Protein AF-A0A8H7SD59-F1 (afdb_monomer_lite)

Organism: NCBI:txid1195481

Radius of gyration: 31.88 Å; chains: 1; bounding box: 84×82×80 Å

Secondary structure (DSSP, 8-state):
------SSSGGGTTTTGGGSSS-------------------S-----PPPP---HHHHHHHHHHHHHHHHHHHHS--HHHH-S--PPPGGGTSS--HHHHHHHHHHHTT--SPSS-PPPTTS-SS--HHHHHH-TTTHHHHHHHHHHH---S---S---HHHHHHTT--SSHHHHSSTTHHHHHHHHHHHHHHHHHHH-SS------PPP-HHHHHHHHHTS------

Foldseek 3Di:
DDDDDDDPPVVVVVVVVVPPPDDDDDDDDDDDDDDDDDDDDPDDPPPDPDPPPPVVVVVVVVVVVVVVVVCVVPPDPVVNVDPDPDDQLLVPADDDPVLSVLLVCVVVLCQVPDQQPAFPLRRHRCHLLNLCVRPVCVVLLVQLCVLQDDDPDPPDRDRPLNVVSVVDDNDNVSCCDDSNVRNVVSSSVSSVVSNVRSCVPPPPPPPPPPPVVVVVVVVVVVPDDDDD

Sequence (228 aa):
MTRGGDSLVEKSVKIKEKKKDQILIHKSREPYLWSDQTKLPHNVSVFLPEAPQCPIKDTVKQKRDKEYTDRGKNRKTVQCLRIDRRIDPILYLPVTSRDRHRLIKWRMHWLPSYSLQDCRCGATAATREHYTTCSLLQHLLKNLLGAFGPIPNLVSPQQPNDHILNRLPRSEVGLTLGKWRSTWPALLYVLGEIDRLSHPADTYNYVEEPALEEALQAATSITSPFNI

pLDDT: mean 70.95, std 20.75, range [33.34, 95.62]

Structure (mmCIF, N/CA/C/O backbone):
data_AF-A0A8H7SD59-F1
#
_entry.id   AF-A0A8H7SD59-F1
#
loop_
_atom_site.group_PDB
_atom_site.id
_atom_site.type_symbol
_atom_site.label_atom_id
_atom_site.label_alt_id
_atom_site.label_comp_id
_atom_site.label_asym_id
_atom_site.label_entity_id
_atom_site.label_seq_id
_atom_site.pdbx_PDB_ins_code
_atom_site.Cartn_x
_atom_site.Cartn_y
_atom_site.Cartn_z
_atom_site.occupancy
_atom_site.B_iso_or_equiv
_atom_site.auth_seq_id
_atom_site.auth_comp_id
_atom_site.auth_asym_id
_atom_site.auth_atom_id
_atom_site.pdbx_PDB_model_num
ATOM 1 N N . MET A 1 1 ? 42.282 -10.283 -56.991 1.00 38.28 1 MET A N 1
ATOM 2 C CA . MET A 1 1 ? 40.989 -10.522 -57.666 1.00 38.28 1 MET A CA 1
ATOM 3 C C . MET A 1 1 ? 39.883 -10.413 -56.632 1.00 38.28 1 MET A C 1
ATOM 5 O O . MET A 1 1 ? 39.771 -11.274 -55.774 1.00 38.28 1 MET A O 1
ATOM 9 N N . THR A 1 2 ? 39.136 -9.315 -56.664 1.00 38.44 2 THR A N 1
ATOM 10 C CA . THR A 1 2 ? 37.978 -9.029 -55.810 1.00 38.44 2 THR A CA 1
ATOM 11 C C . THR A 1 2 ? 36.693 -9.356 -56.580 1.00 38.44 2 THR A C 1
ATOM 13 O O . THR A 1 2 ? 36.461 -8.818 -57.657 1.00 38.44 2 THR A O 1
ATOM 16 N N . ARG A 1 3 ? 35.866 -10.257 -56.041 1.00 36.66 3 ARG A N 1
ATOM 17 C CA . ARG A 1 3 ? 34.456 -10.528 -56.397 1.00 36.66 3 ARG A CA 1
ATOM 18 C C . ARG A 1 3 ? 33.810 -11.106 -55.131 1.00 36.66 3 ARG A C 1
ATOM 20 O O . ARG A 1 3 ? 34.449 -11.911 -54.472 1.00 36.66 3 ARG A O 1
ATOM 27 N N . GLY A 1 4 ? 32.603 -10.776 -54.703 1.00 34.88 4 GLY A N 1
ATOM 28 C CA . GLY A 1 4 ? 31.587 -9.863 -55.198 1.00 34.88 4 GLY A CA 1
ATOM 29 C C . GLY A 1 4 ? 30.566 -9.679 -54.070 1.00 34.88 4 GLY A C 1
ATOM 30 O O . GLY A 1 4 ? 30.292 -10.615 -53.319 1.00 34.88 4 GLY A O 1
ATOM 31 N N . GLY A 1 5 ? 30.059 -8.461 -53.911 1.00 46.53 5 GLY A N 1
ATOM 32 C CA . GLY A 1 5 ? 28.965 -8.151 -53.001 1.00 46.53 5 GLY A CA 1
ATOM 33 C C . GLY A 1 5 ? 27.726 -7.841 -53.822 1.00 46.53 5 GLY A C 1
ATOM 34 O O . GLY A 1 5 ? 27.646 -6.742 -54.333 1.00 46.53 5 GLY A O 1
ATOM 35 N N . ASP A 1 6 ? 26.809 -8.803 -53.945 1.00 50.62 6 ASP A N 1
ATOM 36 C CA . ASP A 1 6 ? 25.472 -8.630 -54.542 1.00 50.62 6 ASP A CA 1
ATOM 37 C C . ASP A 1 6 ? 24.530 -9.761 -54.070 1.00 50.62 6 ASP A C 1
ATOM 39 O O . ASP A 1 6 ? 24.098 -10.608 -54.842 1.00 50.62 6 ASP A O 1
ATOM 43 N N . SER A 1 7 ? 24.239 -9.857 -52.764 1.00 52.41 7 SER A N 1
ATOM 44 C CA . SER A 1 7 ? 23.320 -10.907 -52.261 1.00 52.41 7 SER A CA 1
ATOM 45 C C . SER A 1 7 ? 22.346 -10.478 -51.153 1.00 52.41 7 SER A C 1
ATOM 47 O O . SER A 1 7 ? 21.550 -11.305 -50.698 1.00 52.41 7 SER A O 1
ATOM 49 N N . LEU A 1 8 ? 22.354 -9.221 -50.698 1.00 47.59 8 LEU A N 1
ATOM 50 C CA . LEU A 1 8 ? 21.550 -8.813 -49.531 1.00 47.59 8 LEU A CA 1
ATOM 51 C C . LEU A 1 8 ? 20.360 -7.893 -49.839 1.00 47.59 8 LEU A C 1
ATOM 53 O O . LEU A 1 8 ? 19.510 -7.701 -48.972 1.00 47.59 8 LEU A O 1
ATOM 57 N N . VAL A 1 9 ? 20.231 -7.392 -51.071 1.00 48.19 9 VAL A N 1
ATOM 58 C CA . VAL A 1 9 ? 19.142 -6.466 -51.435 1.00 48.19 9 VAL A CA 1
ATOM 59 C C . VAL A 1 9 ? 17.888 -7.201 -51.941 1.00 48.19 9 VAL A C 1
ATOM 61 O O . VAL A 1 9 ? 16.774 -6.812 -51.596 1.00 48.19 9 VAL A O 1
ATOM 64 N N . GLU A 1 10 ? 18.018 -8.334 -52.640 1.00 45.28 10 GLU A N 1
ATOM 65 C CA . GLU A 1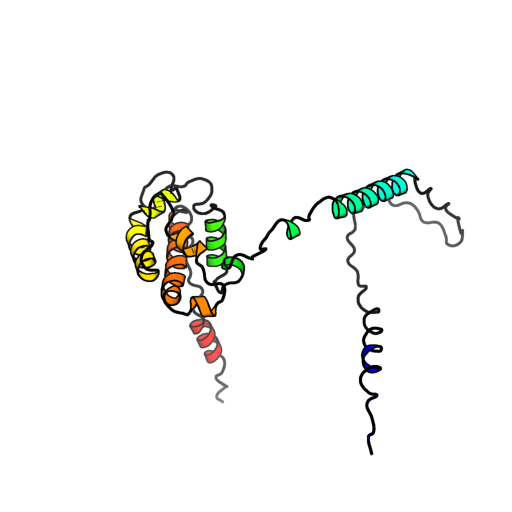 10 ? 16.857 -9.031 -53.232 1.00 45.28 10 GLU A CA 1
ATOM 66 C C . GLU A 1 10 ? 15.987 -9.813 -52.231 1.00 45.28 10 GLU A C 1
ATOM 68 O O . GLU A 1 10 ? 14.788 -9.997 -52.450 1.00 45.28 10 GLU A O 1
ATOM 73 N N . LYS A 1 11 ? 16.536 -10.238 -51.086 1.00 42.03 11 LYS A N 1
ATOM 74 C CA . LYS A 1 11 ? 15.767 -11.005 -50.082 1.00 42.03 11 LYS A CA 1
ATOM 75 C C . LYS A 1 11 ? 14.790 -10.140 -49.275 1.00 42.03 11 LYS A C 1
ATOM 77 O O . LYS A 1 11 ? 13.832 -10.664 -48.711 1.00 42.03 11 LYS A O 1
ATOM 82 N N . SER A 1 12 ? 14.979 -8.820 -49.265 1.00 44.12 12 SER A N 1
ATOM 83 C CA . SER A 1 12 ? 14.161 -7.884 -48.480 1.00 44.12 12 SER A CA 1
ATOM 84 C C . SER A 1 12 ? 12.866 -7.452 -49.179 1.00 44.12 12 SER A C 1
ATOM 86 O O . SER A 1 12 ? 11.930 -7.008 -48.513 1.00 44.12 12 SER A O 1
ATOM 88 N N . VAL A 1 13 ? 12.770 -7.616 -50.503 1.00 45.28 13 VAL A N 1
ATOM 89 C CA . VAL A 1 13 ? 11.570 -7.239 -51.273 1.00 45.28 13 VAL A CA 1
ATOM 90 C C . VAL A 1 13 ? 10.503 -8.340 -51.211 1.00 45.28 13 VAL A C 1
ATOM 92 O O . VAL A 1 13 ? 9.322 -8.053 -51.033 1.00 45.28 13 VAL A O 1
ATOM 95 N N . LYS A 1 14 ? 10.908 -9.616 -51.209 1.00 43.44 14 LYS A N 1
ATOM 96 C CA . LYS A 1 14 ? 9.984 -10.763 -51.306 1.00 43.44 14 LYS A CA 1
ATOM 97 C C . LYS A 1 14 ? 9.244 -11.132 -50.010 1.00 43.44 14 LYS A C 1
ATOM 99 O O . LYS A 1 14 ? 8.260 -11.864 -50.052 1.00 43.44 14 LYS A O 1
ATOM 104 N N . ILE A 1 15 ? 9.675 -10.619 -48.854 1.00 42.03 15 ILE A N 1
ATOM 105 C CA . ILE A 1 15 ? 9.020 -10.885 -47.555 1.00 42.03 15 ILE A CA 1
ATOM 106 C C . ILE A 1 15 ? 7.865 -9.898 -47.289 1.00 42.03 15 ILE A C 1
ATOM 108 O O . ILE A 1 15 ? 6.957 -10.200 -46.515 1.00 42.03 15 ILE A O 1
ATOM 112 N N . LYS A 1 16 ? 7.840 -8.739 -47.963 1.00 37.81 16 LYS A N 1
ATOM 113 C CA . LYS A 1 16 ? 6.788 -7.725 -47.772 1.00 37.81 16 LYS A CA 1
ATOM 114 C C . LYS A 1 16 ? 5.497 -7.999 -48.547 1.00 37.81 16 LYS A C 1
ATOM 116 O O . LYS A 1 16 ? 4.448 -7.542 -48.104 1.00 37.81 16 LYS A O 1
ATOM 121 N N . GLU A 1 17 ? 5.533 -8.768 -49.633 1.00 39.75 17 GLU A N 1
ATOM 122 C CA . GLU A 1 17 ? 4.321 -9.084 -50.409 1.00 39.75 17 GLU A CA 1
ATOM 123 C C . GLU A 1 17 ? 3.463 -10.192 -49.789 1.00 39.75 17 GLU A C 1
ATOM 125 O O . GLU A 1 17 ? 2.248 -10.178 -49.934 1.00 39.75 17 GLU A O 1
ATOM 130 N N . LYS A 1 18 ? 4.043 -11.103 -48.999 1.00 36.81 18 LYS A N 1
ATOM 131 C CA . LYS A 1 18 ? 3.305 -12.264 -48.467 1.00 36.81 18 LYS A CA 1
ATOM 132 C C . LYS A 1 18 ? 2.466 -11.993 -47.211 1.00 36.81 18 LYS A C 1
ATOM 134 O O . LYS A 1 18 ? 1.840 -12.909 -46.690 1.00 36.81 18 LYS A O 1
ATOM 139 N N . LYS A 1 19 ? 2.458 -10.757 -46.697 1.00 38.47 19 LYS A N 1
ATOM 140 C CA . LYS A 1 19 ? 1.773 -10.387 -45.441 1.00 38.47 19 LYS A CA 1
ATOM 141 C C . LYS A 1 19 ? 0.527 -9.516 -45.640 1.00 38.47 19 LYS A C 1
ATOM 143 O O . LYS A 1 19 ? 0.034 -8.950 -44.668 1.00 38.47 19 LYS A O 1
ATOM 148 N N . LYS A 1 20 ? 0.043 -9.388 -46.881 1.00 39.31 20 LYS A N 1
ATOM 149 C CA . LYS A 1 20 ? -1.184 -8.644 -47.208 1.00 39.31 20 LYS A CA 1
ATOM 150 C C . LYS A 1 20 ? -2.438 -9.511 -47.369 1.00 39.31 20 LYS A C 1
ATOM 152 O O . LYS A 1 20 ? -3.525 -8.959 -47.262 1.00 39.31 20 LYS A O 1
ATOM 157 N N . ASP A 1 21 ? -2.306 -10.834 -47.484 1.00 42.66 21 ASP A N 1
ATOM 158 C CA . ASP A 1 21 ? -3.437 -11.688 -47.893 1.00 42.66 21 ASP A CA 1
ATOM 159 C C . ASP A 1 21 ? -4.011 -12.605 -46.804 1.00 42.66 21 ASP A C 1
ATOM 161 O O . ASP A 1 21 ? -4.848 -13.457 -47.085 1.00 42.66 21 ASP A O 1
ATOM 165 N N . GLN A 1 22 ? -3.630 -12.439 -45.538 1.00 46.03 22 GLN A N 1
ATOM 166 C CA . GLN A 1 22 ? -4.229 -13.213 -44.449 1.00 46.03 22 GLN A CA 1
ATOM 167 C C . GLN A 1 22 ? -4.507 -12.330 -43.241 1.00 46.03 22 GLN A C 1
ATOM 169 O O . GLN A 1 22 ? -3.610 -11.997 -42.473 1.00 46.03 22 GLN A O 1
ATOM 174 N N . ILE A 1 23 ? -5.777 -11.956 -43.101 1.00 40.69 23 ILE A N 1
ATOM 175 C CA . ILE A 1 23 ? -6.650 -12.169 -41.932 1.00 40.69 23 ILE A CA 1
ATOM 176 C C . ILE A 1 23 ? -7.824 -11.203 -42.123 1.00 40.69 23 ILE A C 1
ATOM 178 O O . ILE A 1 23 ? -7.869 -10.086 -41.615 1.00 40.69 23 ILE A O 1
ATOM 182 N N . LEU A 1 24 ? -8.773 -11.660 -42.933 1.00 39.16 24 LEU A N 1
ATOM 183 C CA . LEU A 1 24 ? -10.115 -11.115 -43.038 1.00 39.16 24 LEU A CA 1
ATOM 184 C C . LEU A 1 24 ? -11.028 -12.260 -42.602 1.00 39.16 24 LEU A C 1
ATOM 186 O O . LEU A 1 24 ? -11.426 -13.095 -43.404 1.00 39.16 24 LEU A O 1
ATOM 190 N N . ILE A 1 25 ? -11.260 -12.364 -41.291 1.00 37.91 25 ILE A N 1
ATOM 191 C CA . ILE A 1 25 ? -12.269 -13.257 -40.717 1.00 37.91 25 ILE A CA 1
ATOM 192 C C . ILE A 1 25 ? -13.065 -12.462 -39.681 1.00 37.91 25 ILE A C 1
ATOM 194 O O . ILE A 1 25 ? -12.590 -12.157 -38.591 1.00 37.91 25 ILE A O 1
ATOM 198 N N . HIS A 1 26 ? -14.272 -12.094 -40.109 1.00 33.59 26 HIS A N 1
ATOM 199 C CA . HIS A 1 26 ? -15.522 -12.029 -39.356 1.00 33.59 26 HIS A CA 1
ATOM 200 C C . HIS A 1 26 ? -15.456 -11.857 -37.828 1.00 33.59 26 HIS A C 1
ATOM 202 O O . HIS A 1 26 ? -15.165 -12.792 -37.084 1.00 33.59 26 HIS A O 1
ATOM 208 N N . LYS A 1 27 ? -16.008 -10.736 -37.353 1.00 34.75 27 LYS A N 1
ATOM 209 C CA . LYS A 1 27 ? -16.949 -10.782 -36.226 1.00 34.75 27 LYS A CA 1
ATOM 210 C C . LYS A 1 27 ? -18.090 -9.798 -36.453 1.00 34.75 27 LYS A C 1
ATOM 212 O O . LYS A 1 27 ? -17.979 -8.602 -36.202 1.00 34.75 27 LYS A O 1
ATOM 217 N N . SER A 1 28 ? -19.175 -10.367 -36.972 1.00 33.34 28 SER A N 1
ATOM 218 C CA . SER A 1 28 ? -20.520 -9.810 -36.946 1.00 33.34 28 SER A CA 1
ATOM 219 C C . SER A 1 28 ? -20.916 -9.494 -35.500 1.00 33.34 28 SER A C 1
ATOM 221 O O . SER A 1 28 ? -20.783 -10.339 -34.612 1.00 33.34 28 SER A O 1
ATOM 223 N N . ARG A 1 29 ? -21.388 -8.270 -35.268 1.00 34.94 29 ARG A N 1
ATOM 224 C CA . ARG A 1 29 ? -22.306 -7.937 -34.179 1.00 34.94 29 ARG A CA 1
ATOM 225 C C . ARG A 1 29 ? -23.528 -7.329 -34.846 1.00 34.94 29 ARG A C 1
ATOM 227 O O . ARG A 1 29 ? -23.482 -6.181 -35.279 1.00 34.94 29 ARG A O 1
ATOM 234 N N . GLU A 1 30 ? -24.578 -8.125 -34.961 1.00 39.97 30 GLU A N 1
ATOM 235 C CA . GLU A 1 30 ? -25.902 -7.634 -35.322 1.00 39.97 30 GLU A CA 1
ATOM 236 C C . GLU A 1 30 ? -26.442 -6.682 -34.249 1.00 39.97 30 GLU A C 1
ATOM 238 O O . GLU A 1 30 ? -26.226 -6.901 -33.051 1.00 39.97 30 GLU A O 1
ATOM 243 N N . PRO A 1 31 ? -27.232 -5.686 -34.665 1.00 39.12 31 PRO A N 1
ATOM 244 C CA . PRO A 1 31 ? -28.356 -5.223 -33.882 1.00 39.12 31 PRO A CA 1
ATOM 245 C C . PRO A 1 31 ? -29.676 -5.508 -34.620 1.00 39.12 31 PRO A C 1
ATOM 247 O O . PRO A 1 31 ? -29.949 -4.946 -35.672 1.00 39.12 31 PRO A O 1
ATOM 250 N N . TYR A 1 32 ? -30.460 -6.399 -34.014 1.00 34.66 32 TYR A N 1
ATOM 251 C CA . TYR A 1 32 ? -31.924 -6.443 -33.914 1.00 34.66 32 TYR A CA 1
ATOM 252 C C . TYR A 1 32 ? -32.798 -5.938 -35.083 1.00 34.66 32 TYR A C 1
ATOM 254 O O . TYR A 1 32 ? -32.968 -4.740 -35.291 1.00 34.66 32 TYR A O 1
ATOM 262 N N . LEU A 1 33 ? -33.481 -6.911 -35.707 1.00 43.91 33 LEU A N 1
ATOM 263 C CA . LEU A 1 33 ? -34.950 -7.029 -35.801 1.00 43.91 33 LEU A CA 1
ATOM 264 C C . LEU A 1 33 ? -35.742 -5.742 -36.068 1.00 43.91 33 LEU A C 1
ATOM 266 O O . LEU A 1 33 ? -36.198 -5.128 -35.114 1.00 43.91 33 LEU A O 1
ATOM 270 N N . TRP A 1 34 ? -36.043 -5.455 -37.339 1.00 33.56 34 TRP A N 1
ATOM 271 C CA . TRP A 1 34 ? -37.367 -4.981 -37.774 1.00 33.56 34 TRP A CA 1
ATOM 272 C C . TRP A 1 34 ? -37.704 -5.569 -39.159 1.00 33.56 34 TRP A C 1
ATOM 274 O O . TRP A 1 34 ? -37.071 -5.242 -40.158 1.00 33.56 34 TRP A O 1
ATOM 284 N N . SER A 1 35 ? -38.740 -6.412 -39.145 1.00 38.12 35 SER A N 1
ATOM 285 C CA . SER A 1 35 ? -39.769 -6.605 -40.176 1.00 38.12 35 SER A CA 1
ATOM 286 C C . SER A 1 35 ? -39.482 -7.450 -41.420 1.00 38.12 35 SER A C 1
ATOM 288 O O . SER A 1 35 ? -38.944 -6.995 -42.426 1.00 38.12 35 SER A O 1
ATOM 290 N N . ASP A 1 36 ? -40.042 -8.661 -41.364 1.00 46.06 36 ASP A N 1
ATOM 291 C CA . ASP A 1 36 ? -40.697 -9.346 -42.479 1.00 46.06 36 ASP A CA 1
ATOM 292 C C . ASP A 1 36 ? -41.449 -8.380 -43.409 1.00 46.06 36 ASP A C 1
ATOM 294 O O . ASP A 1 36 ? -42.283 -7.607 -42.936 1.00 46.06 36 ASP A O 1
ATOM 298 N N . GLN A 1 37 ? -41.264 -8.528 -44.727 1.00 38.91 37 GLN A N 1
ATOM 299 C CA . GLN A 1 37 ? -42.397 -8.621 -45.655 1.00 38.91 37 GLN A CA 1
ATOM 300 C C . GLN A 1 37 ? -42.004 -9.158 -47.045 1.00 38.91 37 GLN A C 1
ATOM 302 O O . GLN A 1 37 ? -41.291 -8.541 -47.829 1.00 38.91 37 GLN A O 1
ATOM 307 N N . THR A 1 38 ? -42.599 -10.320 -47.328 1.00 42.34 38 THR A N 1
ATOM 308 C CA . THR A 1 38 ? -43.129 -10.803 -48.615 1.00 42.34 38 THR A CA 1
ATOM 309 C C . THR A 1 38 ? -42.177 -11.205 -49.744 1.00 42.34 38 THR A C 1
ATOM 311 O O . THR A 1 38 ? -41.609 -10.401 -50.473 1.00 42.34 38 THR A O 1
ATOM 314 N N . LYS A 1 39 ? -42.170 -12.527 -49.949 1.00 52.84 39 LYS A N 1
ATOM 315 C CA . LYS A 1 39 ? -41.869 -13.256 -51.183 1.00 52.84 39 LYS A CA 1
ATOM 316 C C . LYS A 1 39 ? -42.410 -12.531 -52.426 1.00 52.84 39 LYS A C 1
ATOM 318 O O . LYS A 1 39 ? -43.621 -12.369 -52.551 1.00 52.84 39 LYS A O 1
ATOM 323 N N . LEU A 1 40 ? -41.534 -12.227 -53.381 1.00 43.84 40 LEU A N 1
ATOM 324 C CA . LEU A 1 40 ? -41.886 -12.016 -54.786 1.00 43.84 40 LEU A CA 1
ATOM 325 C C . LEU A 1 40 ? -40.883 -12.771 -55.676 1.00 43.84 40 LEU A C 1
ATOM 327 O O . LEU A 1 40 ? -39.728 -12.942 -55.278 1.00 43.84 40 LEU A O 1
ATOM 331 N N . PRO A 1 41 ? -41.335 -13.307 -56.824 1.00 43.56 41 PRO A N 1
ATOM 332 C CA . PRO A 1 41 ? -40.586 -14.285 -57.602 1.00 43.56 41 PRO A CA 1
ATOM 333 C C . PRO A 1 41 ? -39.333 -13.684 -58.241 1.00 43.56 41 PRO A C 1
ATOM 335 O O . PRO A 1 41 ? -39.267 -12.496 -58.556 1.00 43.56 41 PRO A O 1
ATOM 338 N N . HIS A 1 42 ? -38.337 -14.549 -58.437 1.00 51.28 42 HIS A N 1
ATOM 339 C CA . HIS A 1 42 ? -37.099 -14.234 -59.132 1.00 51.28 42 HIS A CA 1
ATOM 340 C C . HIS A 1 42 ? -37.378 -13.588 -60.497 1.00 51.28 42 HIS A C 1
ATOM 342 O O . HIS A 1 42 ? -38.175 -14.103 -61.277 1.00 51.28 42 HIS A O 1
ATOM 348 N N . ASN A 1 43 ? -36.617 -12.525 -60.775 1.00 54.06 43 ASN A N 1
ATOM 349 C CA . ASN A 1 43 ? -36.500 -11.795 -62.040 1.00 54.06 43 ASN A CA 1
ATOM 350 C C . ASN A 1 43 ? -37.363 -10.530 -62.197 1.00 54.06 43 ASN A C 1
ATOM 352 O O . ASN A 1 43 ? -38.202 -10.437 -63.086 1.00 54.06 43 ASN A O 1
ATOM 356 N N . VAL A 1 44 ? -37.058 -9.509 -61.391 1.00 41.00 44 VAL A N 1
ATOM 357 C CA . VAL A 1 44 ? -37.145 -8.105 -61.818 1.00 41.00 44 VAL A CA 1
ATOM 358 C C . VAL A 1 44 ? -35.931 -7.381 -61.236 1.00 41.00 44 VAL A C 1
ATOM 360 O O . VAL A 1 44 ? -35.813 -7.249 -60.018 1.00 41.00 44 VAL A O 1
ATOM 363 N N . SER A 1 45 ? -35.007 -6.916 -62.081 1.00 51.22 45 SER A N 1
ATOM 364 C CA . SER A 1 45 ? -33.977 -5.966 -61.656 1.00 51.22 45 SER A CA 1
ATOM 365 C C . SER A 1 45 ? -34.638 -4.605 -61.440 1.00 51.22 45 SER A C 1
ATOM 367 O O . SER A 1 45 ? -34.643 -3.745 -62.323 1.00 51.22 45 SER A O 1
ATOM 369 N N . VAL A 1 46 ? -35.244 -4.412 -60.272 1.00 44.31 46 VAL A N 1
ATOM 370 C CA . VAL A 1 46 ? -35.615 -3.071 -59.831 1.00 44.31 46 VAL A CA 1
ATOM 371 C C . VAL A 1 46 ? -34.308 -2.381 -59.465 1.00 44.31 46 VAL A C 1
ATOM 373 O O . VAL A 1 46 ? -33.691 -2.688 -58.447 1.00 44.31 46 VAL A O 1
ATOM 376 N N . PHE A 1 47 ? -33.853 -1.491 -60.342 1.00 51.31 47 PHE A N 1
ATOM 377 C CA . PHE A 1 47 ? -32.805 -0.528 -60.037 1.00 51.31 47 PHE A CA 1
ATOM 378 C C . PHE A 1 47 ? -33.329 0.335 -58.882 1.00 51.31 47 PHE A C 1
ATOM 380 O O . PHE A 1 47 ? -34.113 1.260 -59.090 1.00 51.31 47 PHE A O 1
ATOM 387 N N . LEU A 1 48 ? -32.977 -0.024 -57.646 1.00 52.22 48 LEU A N 1
ATOM 388 C CA . LEU A 1 48 ? -33.231 0.841 -56.504 1.00 52.22 48 LEU A CA 1
ATOM 389 C C . LEU A 1 48 ? -32.274 2.031 -56.654 1.00 52.22 48 LEU A C 1
ATOM 391 O O . LEU A 1 48 ? -31.064 1.800 -56.726 1.00 52.22 48 LEU A O 1
ATOM 395 N N . PRO A 1 49 ? -32.763 3.279 -56.741 1.00 51.78 49 PRO A N 1
ATOM 396 C CA . PRO A 1 49 ? -31.871 4.424 -56.753 1.00 51.78 49 PRO A CA 1
ATOM 397 C C . PRO A 1 49 ? -31.054 4.396 -55.461 1.00 51.78 49 PRO A C 1
ATOM 399 O O . PRO A 1 49 ? -31.605 4.304 -54.362 1.00 51.78 49 PRO A O 1
ATOM 402 N N . GLU A 1 50 ? -29.734 4.415 -55.618 1.00 59.62 50 GLU A N 1
ATOM 403 C CA . GLU A 1 50 ? -28.781 4.483 -54.519 1.00 59.62 50 GLU A CA 1
ATOM 404 C C . GLU A 1 50 ? -29.195 5.644 -53.609 1.00 59.62 50 GLU A C 1
ATOM 406 O O . GLU A 1 50 ? -29.386 6.771 -54.076 1.00 59.62 50 GLU A O 1
ATOM 411 N N . ALA A 1 51 ? -29.460 5.339 -52.334 1.00 58.94 51 ALA A N 1
ATOM 412 C CA . ALA A 1 51 ? -30.051 6.299 -51.411 1.00 58.94 51 ALA A CA 1
ATOM 413 C C . ALA A 1 51 ? -29.247 7.610 -51.444 1.00 58.94 51 ALA A C 1
ATOM 415 O O . ALA A 1 51 ? -28.014 7.555 -51.382 1.00 58.94 51 ALA A O 1
ATOM 416 N N . PRO A 1 52 ? -29.903 8.783 -51.533 1.00 56.91 52 PRO A N 1
ATOM 417 C CA . PRO A 1 52 ? -29.202 10.050 -51.656 1.00 56.91 52 PRO A CA 1
ATOM 418 C C . PRO A 1 52 ? -28.248 10.199 -50.473 1.00 56.91 52 PRO A C 1
ATOM 420 O O . PRO A 1 52 ? -28.670 10.254 -49.313 1.00 56.91 52 PRO A O 1
ATOM 423 N N . GLN A 1 53 ? -26.946 10.224 -50.759 1.00 58.75 53 GLN A N 1
ATOM 424 C CA . GLN A 1 53 ? -25.942 10.479 -49.740 1.00 58.75 53 GLN A CA 1
ATOM 425 C C . GLN A 1 53 ? -26.201 11.879 -49.198 1.00 58.75 53 GLN A C 1
ATOM 427 O O . GLN A 1 53 ? -26.015 12.869 -49.900 1.00 58.75 53 GLN A O 1
ATOM 432 N N . CYS A 1 54 ? -26.725 11.966 -47.972 1.00 58.72 54 CYS A N 1
ATOM 433 C CA . CYS A 1 54 ? -27.056 13.251 -47.378 1.00 58.72 54 CYS A CA 1
ATOM 434 C C . CYS A 1 54 ? -25.764 14.088 -47.305 1.00 58.72 54 CYS A C 1
ATOM 436 O O . CYS A 1 54 ? -24.879 13.718 -46.527 1.00 58.72 54 CYS A O 1
ATOM 438 N N . PRO A 1 55 ? -25.656 15.226 -48.018 1.00 64.19 55 PRO A N 1
ATOM 439 C CA . PRO A 1 55 ? -24.414 16.009 -48.114 1.00 64.19 55 PRO A CA 1
ATOM 440 C C . PRO A 1 55 ? -23.914 16.508 -46.749 1.00 64.19 55 PRO A C 1
ATOM 442 O O . PRO A 1 55 ? -22.741 16.830 -46.546 1.00 64.19 55 PRO A O 1
ATOM 445 N N . ILE A 1 56 ? -24.812 16.516 -45.765 1.00 70.12 56 ILE A N 1
ATOM 446 C CA . ILE A 1 56 ? -24.539 16.808 -44.363 1.00 70.12 56 ILE A CA 1
ATOM 447 C C . ILE A 1 56 ? -23.554 15.794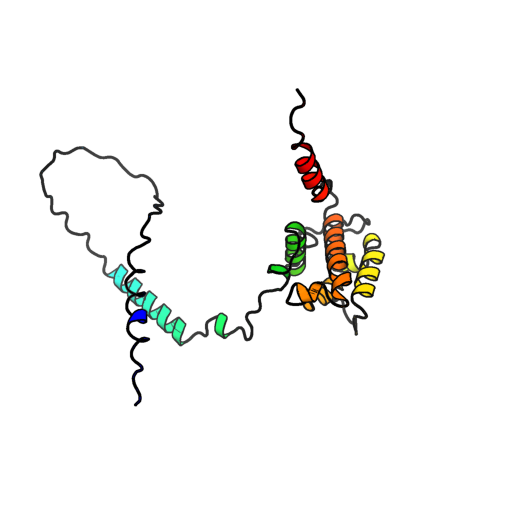 -43.758 1.00 70.12 56 ILE A C 1
ATOM 449 O O . ILE A 1 56 ? -22.683 16.193 -42.992 1.00 70.12 56 ILE A O 1
ATOM 453 N N . LYS A 1 57 ? -23.632 14.499 -44.098 1.00 74.25 57 LYS A N 1
ATOM 454 C CA . LYS A 1 57 ? -22.758 13.461 -43.519 1.00 74.25 57 LYS A CA 1
ATOM 455 C C . LYS A 1 57 ? -21.300 13.663 -43.924 1.00 74.25 57 LYS A C 1
ATOM 457 O O . LYS A 1 57 ? -20.421 13.604 -43.062 1.00 74.25 57 LYS A O 1
ATOM 462 N N . ASP A 1 58 ? -21.060 13.979 -45.193 1.00 78.56 58 ASP A N 1
ATOM 463 C CA . ASP A 1 58 ? -19.717 14.242 -45.713 1.00 78.56 58 ASP A CA 1
ATOM 464 C C . ASP A 1 58 ? -19.163 15.555 -45.178 1.00 78.56 58 ASP A C 1
ATOM 466 O O . ASP A 1 58 ? -18.012 15.617 -44.748 1.00 78.56 58 ASP A O 1
ATOM 470 N N . THR A 1 59 ? -20.012 16.578 -45.083 1.00 84.38 59 THR A N 1
ATOM 471 C CA . THR A 1 59 ? -19.640 17.869 -44.492 1.00 84.38 59 THR A CA 1
ATOM 472 C C . THR A 1 59 ? -19.280 17.724 -43.007 1.00 84.38 59 THR A C 1
ATOM 474 O O . THR A 1 59 ? -18.292 18.292 -42.538 1.00 84.38 59 THR A O 1
ATOM 477 N N . VAL A 1 60 ? -20.040 16.925 -42.249 1.00 84.62 60 VAL A N 1
ATOM 478 C CA . VAL A 1 60 ? -19.756 16.616 -40.838 1.00 84.62 60 VAL A CA 1
ATOM 479 C C . VAL A 1 60 ? -18.469 15.807 -40.708 1.00 84.62 60 VAL A C 1
ATOM 481 O O . VAL A 1 60 ? -17.669 16.086 -39.816 1.00 84.62 60 VAL A O 1
ATOM 484 N N . LYS A 1 61 ? -18.236 14.830 -41.591 1.00 86.50 61 LYS A N 1
ATOM 485 C CA . LYS A 1 61 ? -17.002 14.036 -41.610 1.00 86.50 61 LYS A CA 1
ATOM 486 C C . LYS A 1 61 ? -15.784 14.913 -41.907 1.00 86.50 61 LYS A C 1
ATOM 488 O O . LYS A 1 61 ? -14.839 14.895 -41.131 1.00 86.50 61 LYS A O 1
ATOM 493 N N . GLN A 1 62 ? -15.852 15.765 -42.930 1.00 87.06 62 GLN A N 1
ATOM 494 C CA . GLN A 1 62 ? -14.780 16.705 -43.267 1.00 87.06 62 GLN A CA 1
ATOM 495 C C . GLN A 1 62 ? -14.489 17.696 -42.135 1.00 87.06 62 GLN A C 1
ATOM 497 O O . GLN A 1 62 ? -13.324 17.928 -41.815 1.00 87.06 62 GLN A O 1
ATOM 502 N N . LYS A 1 63 ? -15.521 18.254 -41.482 1.00 88.56 63 LYS A N 1
ATOM 503 C CA . LYS A 1 63 ? -15.328 19.112 -40.299 1.00 88.56 63 LYS A CA 1
ATOM 504 C C . LYS A 1 63 ? -14.646 18.361 -39.158 1.00 88.56 63 LYS A C 1
ATOM 506 O O . LYS A 1 63 ? -13.723 18.899 -38.554 1.00 88.56 63 LYS A O 1
ATOM 511 N N . ARG A 1 64 ? -15.073 17.126 -38.890 1.00 87.31 64 ARG A N 1
ATOM 512 C CA . ARG A 1 64 ? -14.510 16.274 -37.837 1.00 87.31 64 ARG A CA 1
ATOM 513 C C . ARG A 1 64 ? -13.047 15.925 -38.114 1.00 87.31 64 ARG A C 1
ATOM 515 O O . ARG A 1 64 ? -12.212 16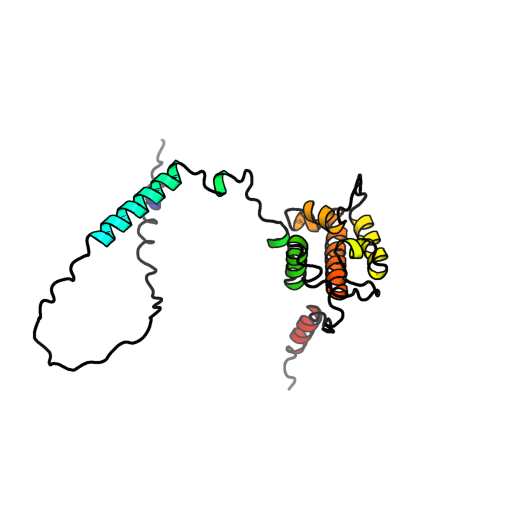.044 -37.225 1.00 87.31 64 ARG A O 1
ATOM 522 N N . ASP A 1 65 ? -12.727 15.545 -39.346 1.00 88.06 65 ASP A N 1
ATOM 523 C CA . ASP A 1 65 ? -11.372 15.171 -39.755 1.00 88.06 65 ASP A CA 1
ATOM 524 C C . ASP A 1 65 ? -10.436 16.387 -39.724 1.00 88.06 65 ASP A C 1
ATOM 526 O O . ASP A 1 65 ? -9.325 16.305 -39.194 1.00 88.06 65 ASP A O 1
ATOM 530 N N . LYS A 1 66 ? -10.918 17.554 -40.178 1.00 87.62 66 LYS A N 1
ATOM 531 C CA . LYS A 1 66 ? -10.198 18.828 -40.048 1.00 87.62 66 LYS A CA 1
ATOM 532 C C . LYS A 1 66 ? -9.924 19.160 -38.581 1.00 87.62 66 LYS A C 1
ATOM 534 O O . LYS A 1 66 ? -8.782 19.442 -38.224 1.00 87.62 66 LYS A O 1
ATOM 539 N N . GLU A 1 67 ? -10.925 19.029 -37.715 1.00 85.44 67 GLU A N 1
ATOM 540 C CA . GLU A 1 67 ? -10.768 19.237 -36.276 1.00 85.44 67 GLU A CA 1
ATOM 541 C C . GLU A 1 67 ? -9.758 18.259 -35.646 1.00 85.44 67 GLU A C 1
ATOM 543 O O . GLU A 1 67 ? -8.932 18.676 -34.834 1.00 85.44 67 GLU A O 1
ATOM 548 N N . TYR A 1 68 ? -9.757 16.976 -36.029 1.00 78.12 68 TYR A N 1
ATOM 549 C CA . TYR A 1 68 ? -8.753 16.014 -35.560 1.00 78.12 68 TYR A CA 1
ATOM 550 C C . TYR A 1 68 ? -7.336 16.399 -35.996 1.00 78.12 68 TYR A C 1
ATOM 552 O O . TYR A 1 68 ? -6.412 16.333 -35.180 1.00 78.12 68 TYR A O 1
ATOM 560 N N . THR A 1 69 ? -7.157 16.843 -37.243 1.00 79.88 69 THR A N 1
ATOM 561 C CA . THR A 1 69 ? -5.848 17.307 -37.724 1.00 79.88 69 THR A CA 1
ATOM 562 C C . THR A 1 69 ? -5.387 18.588 -37.026 1.00 79.88 69 THR A C 1
ATOM 564 O O . THR A 1 69 ? -4.216 18.682 -36.655 1.00 79.88 69 THR A O 1
ATOM 567 N N . ASP A 1 70 ? -6.290 19.534 -36.753 1.00 81.12 70 ASP A N 1
ATOM 568 C CA . ASP A 1 70 ? -5.977 20.764 -36.017 1.00 81.12 70 ASP A CA 1
ATOM 569 C C . ASP A 1 70 ? -5.651 20.478 -34.545 1.00 81.12 70 ASP A C 1
ATOM 571 O O . ASP A 1 70 ? -4.696 21.035 -33.998 1.00 81.12 70 ASP A O 1
ATOM 575 N N . ARG A 1 71 ? -6.379 19.551 -33.905 1.00 73.00 71 ARG A N 1
ATOM 576 C CA . ARG A 1 71 ? -6.071 19.071 -32.548 1.00 73.00 71 ARG A CA 1
ATOM 577 C C . ARG A 1 71 ? -4.700 18.389 -32.496 1.00 73.00 71 ARG A C 1
ATOM 579 O O . ARG A 1 71 ? -3.975 18.613 -31.534 1.00 73.00 71 ARG A O 1
ATOM 586 N N . GLY A 1 72 ? -4.326 17.609 -33.513 1.00 69.25 72 GLY A N 1
ATOM 587 C CA . GLY A 1 72 ? -3.015 16.952 -33.598 1.00 69.25 72 GLY A CA 1
ATOM 588 C C . GLY A 1 72 ? -1.840 17.916 -33.801 1.00 69.25 72 GLY A C 1
ATOM 589 O O . GLY A 1 72 ? -0.751 17.656 -33.296 1.00 69.25 72 GLY A O 1
ATOM 590 N N . LYS A 1 73 ? -2.062 19.041 -34.495 1.00 73.62 73 LYS A N 1
ATOM 591 C CA . LYS A 1 73 ? -1.047 20.086 -34.722 1.00 73.62 73 LYS A CA 1
ATOM 592 C C . LYS A 1 73 ? -0.881 21.027 -33.526 1.00 73.62 73 LYS A C 1
ATOM 594 O O . LYS A 1 73 ? 0.240 21.390 -33.192 1.00 73.62 73 LYS A O 1
ATOM 599 N N . ASN A 1 74 ? -1.985 21.408 -32.877 1.00 66.25 74 ASN A N 1
ATOM 600 C CA . ASN A 1 74 ? -1.988 22.455 -31.847 1.00 66.25 74 ASN A CA 1
ATOM 601 C C . ASN A 1 74 ? -2.008 21.935 -30.404 1.00 66.25 74 ASN A C 1
ATOM 603 O O . ASN A 1 74 ? -1.732 22.697 -29.478 1.00 66.25 74 ASN A O 1
ATOM 607 N N . ARG A 1 75 ? -2.326 20.655 -30.167 1.00 67.50 75 ARG A N 1
ATOM 608 C CA . ARG A 1 75 ? -2.293 20.066 -28.822 1.00 67.50 75 ARG A CA 1
ATOM 609 C C . ARG A 1 75 ? -1.204 19.013 -28.751 1.00 67.50 75 ARG A C 1
ATOM 611 O O . ARG A 1 75 ? -1.264 17.987 -29.423 1.00 67.50 75 ARG A O 1
ATOM 618 N N . LYS A 1 76 ? -0.233 19.232 -27.862 1.00 67.88 76 LYS A N 1
ATOM 619 C CA . LYS A 1 76 ? 0.683 18.172 -27.437 1.00 67.88 76 LYS A CA 1
ATOM 620 C C . LYS A 1 76 ? -0.174 17.012 -26.932 1.00 67.88 76 LYS A C 1
ATOM 622 O O . LYS A 1 76 ? -1.012 17.201 -26.049 1.00 67.88 76 LYS A O 1
ATOM 627 N N . THR A 1 77 ? -0.005 15.827 -27.514 1.00 69.25 77 THR A N 1
ATOM 628 C CA . THR A 1 77 ? -0.697 14.635 -27.017 1.00 69.25 77 THR A CA 1
ATOM 629 C C . THR A 1 77 ? -0.367 14.455 -25.533 1.00 69.25 77 THR A C 1
ATOM 631 O O . THR A 1 77 ? 0.703 14.856 -25.070 1.00 69.25 77 THR A O 1
ATOM 634 N N . VAL A 1 78 ? -1.250 13.810 -24.764 1.00 65.25 78 VAL A N 1
ATOM 635 C CA . VAL A 1 78 ? -0.978 13.483 -23.346 1.00 65.25 78 VAL A CA 1
ATOM 636 C C . VAL A 1 78 ? 0.353 12.727 -23.195 1.00 65.25 78 VAL A C 1
ATOM 638 O O . VAL A 1 78 ? 1.006 12.804 -22.160 1.00 65.25 78 VAL A O 1
ATOM 641 N N . GLN A 1 79 ? 0.775 12.017 -24.243 1.00 61.31 79 GLN A N 1
ATOM 642 C CA . GLN A 1 79 ? 2.069 11.352 -24.336 1.00 61.31 79 GLN A CA 1
ATOM 643 C C . GLN A 1 79 ? 3.251 12.333 -24.382 1.00 61.31 79 GLN A C 1
ATOM 645 O O . GLN A 1 79 ? 4.225 12.099 -23.683 1.00 61.31 79 GLN A O 1
ATOM 650 N N . CYS A 1 80 ? 3.157 13.441 -25.121 1.00 63.09 80 CYS A N 1
ATOM 651 C CA . CYS A 1 80 ? 4.184 14.491 -25.158 1.00 63.09 80 CYS A CA 1
ATOM 652 C C . CYS A 1 80 ? 4.221 15.361 -23.890 1.00 63.09 80 CYS A C 1
ATOM 654 O O . CYS A 1 80 ? 5.210 16.044 -23.645 1.00 63.09 80 CYS A O 1
ATOM 656 N N . LEU A 1 81 ? 3.138 15.376 -23.108 1.00 64.81 81 LEU A N 1
ATOM 657 C CA . LEU A 1 81 ? 3.045 16.130 -21.852 1.00 64.81 81 LEU A CA 1
ATOM 658 C C . LEU A 1 81 ? 3.580 15.357 -20.638 1.00 64.81 81 LEU A C 1
ATOM 660 O O . LEU A 1 81 ? 3.787 15.946 -19.581 1.00 64.81 81 LEU A O 1
ATOM 664 N N . ARG A 1 82 ? 3.803 14.045 -20.762 1.00 62.09 82 ARG A N 1
ATOM 665 C CA . ARG A 1 82 ? 4.405 13.226 -19.706 1.00 62.09 82 ARG A CA 1
ATOM 666 C C . ARG A 1 82 ? 5.891 13.072 -20.002 1.00 62.09 82 ARG A C 1
ATOM 668 O O . ARG A 1 82 ? 6.250 12.349 -20.922 1.00 62.09 82 ARG A O 1
ATOM 675 N N . ILE A 1 83 ? 6.729 13.736 -19.204 1.00 65.25 83 ILE A N 1
ATOM 676 C CA . ILE A 1 83 ? 8.200 13.676 -19.305 1.00 65.25 83 ILE A CA 1
ATOM 677 C C . ILE A 1 83 ? 8.693 12.224 -19.210 1.00 65.25 83 ILE A C 1
ATOM 679 O O . ILE A 1 83 ? 9.665 11.856 -19.858 1.00 65.25 83 ILE A O 1
ATOM 683 N N . ASP A 1 84 ? 7.980 11.382 -18.455 1.00 62.62 84 ASP A N 1
ATOM 684 C CA . ASP A 1 84 ? 8.280 9.963 -18.359 1.00 62.62 84 ASP A CA 1
ATOM 685 C C . ASP A 1 84 ? 7.001 9.140 -18.156 1.00 62.62 84 ASP A C 1
ATOM 687 O O . ASP A 1 84 ? 6.270 9.304 -17.175 1.00 62.62 84 ASP A O 1
ATOM 691 N N . ARG A 1 85 ? 6.688 8.256 -19.106 1.00 64.06 85 ARG A N 1
ATOM 692 C CA . ARG A 1 85 ? 5.503 7.389 -19.053 1.00 64.06 85 ARG A CA 1
ATOM 693 C C . ARG A 1 85 ? 5.889 6.064 -18.400 1.00 64.06 85 ARG A C 1
ATOM 695 O O . ARG A 1 85 ? 5.884 5.016 -19.039 1.00 64.06 85 ARG A O 1
ATOM 702 N N . ARG A 1 86 ? 6.264 6.111 -17.121 1.00 75.75 86 ARG A N 1
ATOM 703 C CA . ARG A 1 86 ? 6.669 4.900 -16.398 1.00 75.75 86 ARG A CA 1
ATOM 704 C C . ARG A 1 86 ? 5.448 4.134 -15.907 1.00 75.75 86 ARG A C 1
ATOM 706 O O . ARG A 1 86 ? 4.586 4.692 -15.234 1.00 75.75 86 ARG A O 1
ATOM 713 N N . ILE A 1 87 ? 5.400 2.850 -16.242 1.00 85.56 87 ILE A N 1
ATOM 714 C CA . ILE A 1 87 ? 4.445 1.899 -15.671 1.00 85.56 87 ILE A CA 1
ATOM 715 C C . ILE A 1 87 ? 4.865 1.640 -14.221 1.00 85.56 87 ILE A C 1
ATOM 717 O O . ILE A 1 87 ? 6.059 1.479 -13.935 1.00 85.56 87 ILE A O 1
ATOM 721 N N . ASP A 1 88 ? 3.897 1.642 -13.307 1.00 89.19 88 ASP A N 1
ATOM 722 C CA . ASP A 1 88 ? 4.154 1.358 -11.898 1.00 89.19 88 ASP A CA 1
ATOM 723 C C . ASP A 1 88 ? 4.678 -0.084 -11.736 1.00 89.19 88 ASP A C 1
ATOM 725 O O . ASP A 1 88 ? 4.068 -1.006 -12.291 1.00 89.19 88 ASP A O 1
ATOM 729 N N . PRO A 1 89 ? 5.792 -0.306 -11.008 1.00 92.00 89 PRO A N 1
ATOM 730 C CA . PRO A 1 89 ? 6.340 -1.641 -10.782 1.00 92.00 89 PRO A CA 1
ATOM 731 C C . PRO A 1 89 ? 5.342 -2.645 -10.198 1.00 92.00 89 PRO A C 1
ATOM 733 O O . PRO A 1 89 ? 5.420 -3.822 -10.540 1.00 92.00 89 PRO A O 1
ATOM 736 N N . ILE A 1 90 ? 4.339 -2.217 -9.423 1.00 93.88 90 ILE A N 1
ATOM 737 C CA . ILE A 1 90 ? 3.314 -3.134 -8.888 1.00 93.88 90 ILE A CA 1
ATOM 738 C C . ILE A 1 90 ? 2.551 -3.899 -9.981 1.00 93.88 90 ILE A C 1
ATOM 740 O O . ILE A 1 90 ? 1.947 -4.932 -9.700 1.00 93.88 90 ILE A O 1
ATOM 744 N N . LEU A 1 91 ? 2.528 -3.389 -11.218 1.00 92.38 91 LEU A N 1
ATOM 745 C CA . LEU A 1 91 ? 1.762 -3.977 -12.316 1.00 92.38 91 LEU A CA 1
ATOM 746 C C . LEU A 1 91 ? 2.488 -5.138 -12.997 1.00 92.38 91 LEU A C 1
ATOM 748 O O . LEU A 1 91 ? 1.825 -5.970 -13.606 1.00 92.38 91 LEU A O 1
ATOM 752 N N . TYR A 1 92 ? 3.816 -5.209 -12.888 1.00 92.31 92 TYR A N 1
ATOM 753 C CA . TYR A 1 92 ? 4.618 -6.224 -13.579 1.00 92.31 92 TYR A CA 1
ATOM 754 C C . TYR A 1 92 ? 5.592 -6.984 -12.675 1.00 92.31 92 TYR A C 1
ATOM 756 O O . TYR A 1 92 ? 6.110 -8.010 -13.099 1.00 92.31 92 TYR A O 1
ATOM 764 N N . LEU A 1 93 ? 5.841 -6.536 -11.439 1.00 94.25 93 LEU A N 1
ATOM 765 C CA . LEU A 1 93 ? 6.635 -7.314 -10.486 1.00 94.25 93 LEU A CA 1
ATOM 766 C C . LEU A 1 93 ? 5.949 -8.658 -10.161 1.00 94.25 93 LEU A C 1
ATOM 768 O O . LEU A 1 93 ? 4.708 -8.715 -10.121 1.00 94.25 93 LEU A O 1
ATOM 772 N N . PRO A 1 94 ? 6.730 -9.730 -9.924 1.00 92.25 94 PRO A N 1
ATOM 773 C CA . PRO A 1 94 ? 6.205 -11.050 -9.597 1.00 92.25 94 PRO A CA 1
ATOM 774 C C . PRO A 1 94 ? 5.548 -11.032 -8.217 1.00 92.25 94 PRO A C 1
ATOM 776 O O . PRO A 1 94 ? 6.167 -10.683 -7.210 1.00 92.25 94 PRO A O 1
ATOM 779 N N . VAL A 1 95 ? 4.262 -11.371 -8.189 1.00 94.88 95 VAL A N 1
ATOM 780 C CA . VAL A 1 95 ? 3.453 -11.491 -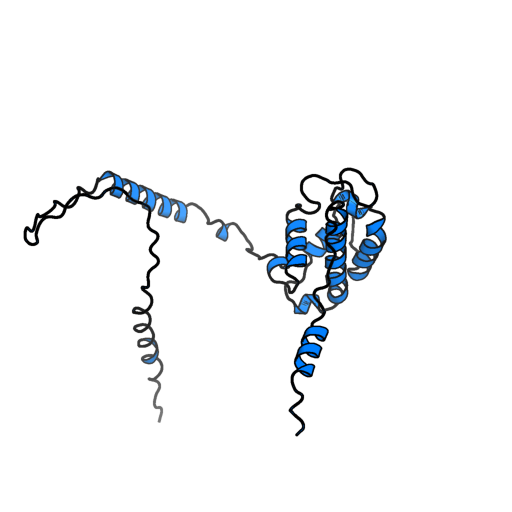6.976 1.00 94.88 95 VAL A CA 1
ATOM 781 C C . VAL A 1 95 ? 2.146 -12.212 -7.316 1.00 94.88 95 VAL A C 1
ATOM 783 O O . VAL A 1 95 ? 1.721 -12.201 -8.479 1.00 94.88 95 VAL A O 1
ATOM 786 N N . THR A 1 96 ? 1.501 -12.815 -6.317 1.00 94.69 96 THR A N 1
ATOM 787 C CA . THR A 1 96 ? 0.182 -13.445 -6.458 1.00 94.69 96 THR A CA 1
ATOM 788 C C . THR A 1 96 ? -0.861 -12.441 -6.973 1.00 94.69 96 THR A C 1
ATOM 790 O O . THR A 1 96 ? -0.764 -11.231 -6.745 1.00 94.69 96 THR A O 1
ATOM 793 N N . SER A 1 97 ? -1.900 -12.925 -7.661 1.00 93.62 97 SER A N 1
ATOM 794 C CA . SER A 1 97 ? -2.999 -12.065 -8.138 1.00 93.62 97 SER A CA 1
ATOM 795 C C . SER A 1 97 ? -3.670 -11.299 -6.986 1.00 93.62 97 SER A C 1
ATOM 797 O O . SER A 1 97 ? -3.967 -10.106 -7.095 1.00 93.62 97 SER A O 1
ATOM 799 N N . ARG A 1 98 ? -3.826 -11.969 -5.838 1.00 92.44 98 ARG A N 1
ATOM 800 C CA . ARG A 1 98 ? -4.433 -11.415 -4.624 1.00 92.44 98 ARG A CA 1
ATOM 801 C C . ARG A 1 98 ? -3.620 -10.261 -4.044 1.00 92.44 98 ARG A C 1
ATOM 803 O O . ARG A 1 98 ? -4.167 -9.192 -3.778 1.00 92.44 98 ARG A O 1
ATOM 810 N N . ASP A 1 99 ? -2.316 -10.439 -3.897 1.00 94.50 99 ASP A N 1
ATOM 811 C CA . ASP A 1 99 ? -1.444 -9.392 -3.366 1.00 94.50 99 ASP A CA 1
ATOM 812 C C . ASP A 1 99 ? -1.282 -8.235 -4.346 1.00 94.50 99 ASP A C 1
ATOM 814 O O . ASP A 1 99 ? -1.270 -7.075 -3.934 1.00 94.50 99 ASP A O 1
ATOM 818 N N . ARG A 1 100 ? -1.266 -8.515 -5.657 1.00 95.50 100 ARG A N 1
ATOM 819 C CA . ARG A 1 100 ? -1.321 -7.464 -6.681 1.00 95.50 100 ARG A CA 1
ATOM 820 C C . ARG A 1 100 ? -2.563 -6.598 -6.511 1.00 95.50 100 ARG A C 1
ATOM 822 O O . ARG A 1 100 ? -2.472 -5.373 -6.561 1.00 95.50 100 ARG A O 1
ATOM 829 N N . HIS A 1 101 ? -3.714 -7.220 -6.276 1.00 93.75 101 HIS A N 1
ATOM 830 C CA . HIS A 1 101 ? -4.958 -6.500 -6.049 1.00 93.75 101 HIS A CA 1
ATOM 831 C C . HIS A 1 101 ? -4.889 -5.611 -4.796 1.00 93.75 101 HIS A C 1
ATOM 833 O O . HIS A 1 101 ? -5.304 -4.453 -4.849 1.00 93.75 101 HIS A O 1
ATOM 839 N N . ARG A 1 102 ? -4.290 -6.097 -3.700 1.00 94.38 102 ARG A N 1
ATOM 840 C CA . ARG A 1 102 ? -4.054 -5.304 -2.478 1.00 94.38 102 ARG A CA 1
ATOM 841 C C . ARG A 1 102 ? -3.119 -4.126 -2.716 1.00 94.38 102 ARG A C 1
ATOM 843 O O . ARG A 1 102 ? -3.428 -3.016 -2.297 1.00 94.38 102 ARG A O 1
ATOM 850 N N . LEU A 1 103 ? -2.015 -4.341 -3.430 1.00 95.44 103 LEU A N 1
ATOM 851 C CA . LEU A 1 103 ? -1.068 -3.286 -3.805 1.00 95.44 103 LEU A CA 1
ATOM 852 C C . LEU A 1 103 ? -1.753 -2.183 -4.616 1.00 95.44 103 LEU A C 1
ATOM 854 O O . LEU A 1 103 ? -1.569 -0.998 -4.335 1.00 95.44 103 LEU A O 1
ATOM 858 N N . ILE A 1 104 ? -2.572 -2.570 -5.598 1.00 94.12 104 ILE A N 1
ATOM 859 C CA . ILE A 1 104 ? -3.343 -1.631 -6.418 1.00 94.12 104 ILE A CA 1
ATOM 860 C C . ILE A 1 104 ? -4.353 -0.877 -5.549 1.00 94.12 104 ILE A C 1
ATOM 862 O O . ILE A 1 104 ? -4.382 0.352 -5.597 1.00 94.12 104 ILE A O 1
ATOM 866 N N . LYS A 1 105 ? -5.139 -1.574 -4.718 1.00 92.75 105 LYS A N 1
ATOM 867 C CA . LYS A 1 105 ? -6.095 -0.939 -3.797 1.00 92.75 105 LYS A CA 1
ATOM 868 C C . LYS A 1 105 ? -5.407 0.049 -2.856 1.00 92.75 105 LYS A C 1
ATOM 870 O O . LYS A 1 105 ? -5.881 1.172 -2.707 1.00 92.75 105 LYS A O 1
ATOM 875 N N . TRP A 1 106 ? -4.263 -0.322 -2.283 1.00 92.44 106 TRP A N 1
ATOM 876 C CA . TRP A 1 106 ? -3.474 0.559 -1.425 1.00 92.44 106 TRP A CA 1
ATOM 877 C C . TRP A 1 106 ? -3.008 1.815 -2.173 1.00 92.44 106 TRP A C 1
ATOM 879 O O . TRP A 1 106 ? -3.201 2.935 -1.696 1.00 92.44 106 TRP A O 1
ATOM 889 N N . ARG A 1 107 ? -2.459 1.666 -3.386 1.00 91.69 107 ARG A N 1
ATOM 890 C CA . ARG A 1 107 ? -2.033 2.806 -4.219 1.00 91.69 107 ARG A CA 1
ATOM 891 C C . ARG A 1 107 ? -3.188 3.721 -4.617 1.00 91.69 107 ARG A C 1
ATOM 893 O O . ARG A 1 107 ? -3.022 4.938 -4.639 1.00 91.69 107 ARG A O 1
ATOM 900 N N . MET A 1 108 ? -4.361 3.154 -4.871 1.00 90.62 108 MET A N 1
ATOM 901 C CA . MET A 1 108 ? -5.574 3.906 -5.199 1.00 90.62 108 MET A CA 1
ATOM 902 C C . MET A 1 108 ? -6.280 4.493 -3.969 1.00 90.62 108 MET A C 1
ATOM 904 O O . MET A 1 108 ? -7.305 5.146 -4.126 1.00 90.62 108 MET A O 1
ATOM 908 N N . HIS A 1 109 ? -5.739 4.300 -2.758 1.00 88.75 109 HIS A N 1
ATOM 909 C CA . HIS A 1 109 ? -6.377 4.698 -1.496 1.00 88.75 109 HIS A CA 1
ATOM 910 C C . HIS A 1 109 ? -7.762 4.057 -1.294 1.00 88.75 109 HIS A C 1
ATOM 912 O O . HIS A 1 109 ? -8.614 4.601 -0.602 1.00 88.75 109 HIS A O 1
ATOM 918 N N . TRP A 1 110 ? -7.970 2.883 -1.891 1.00 89.19 110 TRP A N 1
ATOM 919 C CA . TRP A 1 110 ? -9.155 2.040 -1.719 1.00 89.19 110 TRP A CA 1
ATOM 920 C C . TRP A 1 110 ? -8.966 0.968 -0.645 1.00 89.19 110 TRP A C 1
ATOM 922 O O . TRP A 1 110 ? -9.868 0.170 -0.423 1.00 89.19 110 TRP A O 1
ATOM 932 N N . LEU A 1 111 ? -7.779 0.900 -0.039 1.00 86.25 111 LEU A N 1
ATOM 933 C CA . LEU A 1 111 ? -7.515 0.116 1.159 1.00 86.25 111 LEU A CA 1
ATOM 934 C C . LEU A 1 111 ? -7.058 1.079 2.267 1.00 86.25 111 LEU A C 1
ATOM 936 O O . LEU A 1 111 ? -6.093 1.820 2.030 1.00 86.25 111 LEU A O 1
ATOM 940 N N . PRO A 1 112 ? -7.714 1.103 3.443 1.00 82.00 112 PRO A N 1
ATOM 941 C CA . PRO A 1 112 ? -8.925 0.362 3.833 1.00 82.00 112 PRO A CA 1
ATOM 942 C C . PRO A 1 112 ? -10.127 0.659 2.924 1.00 82.00 112 PRO A C 1
ATOM 944 O O . PRO A 1 112 ? -10.179 1.724 2.307 1.00 82.00 112 PRO A O 1
ATOM 947 N N . SER A 1 113 ? -11.043 -0.308 2.798 1.00 73.75 113 SER A N 1
ATOM 948 C CA . SER A 1 113 ? -12.204 -0.228 1.900 1.00 73.75 113 SER A CA 1
ATOM 949 C C . SER A 1 113 ? -13.028 1.043 2.110 1.00 73.75 113 SER A C 1
ATOM 951 O O . SER A 1 113 ? -13.105 1.591 3.209 1.00 73.75 113 SER A O 1
ATOM 953 N N . TYR A 1 114 ? -13.643 1.531 1.029 1.00 64.31 114 TYR A N 1
ATOM 954 C CA . TYR A 1 114 ? -14.545 2.677 1.099 1.00 64.31 114 TYR A CA 1
ATOM 955 C C . TYR A 1 114 ? -15.796 2.291 1.910 1.00 64.31 114 TYR A C 1
ATOM 957 O O . TYR A 1 114 ? -16.352 1.212 1.712 1.00 64.31 114 TYR A O 1
ATOM 965 N N . SER A 1 115 ? -16.219 3.175 2.817 1.00 66.88 115 SER A N 1
ATOM 966 C CA . SER A 1 115 ? -16.841 2.881 4.125 1.00 66.88 115 SER A CA 1
ATOM 967 C C . SER A 1 115 ? -15.812 2.400 5.152 1.00 66.88 115 SER A C 1
ATOM 969 O O . SER A 1 115 ? -15.394 1.246 5.166 1.00 66.88 115 SER A O 1
ATOM 971 N N . LEU A 1 116 ? -15.375 3.329 6.003 1.00 78.19 116 LEU A N 1
ATOM 972 C CA . LEU A 1 116 ? -14.439 3.028 7.077 1.00 78.19 116 LEU A CA 1
ATOM 973 C C . LEU A 1 116 ? -15.152 2.133 8.092 1.00 78.19 116 LEU A C 1
ATOM 975 O O . LEU A 1 116 ? -15.913 2.616 8.925 1.00 78.19 116 LEU A O 1
ATOM 979 N N . GLN A 1 117 ? -14.935 0.829 7.966 1.00 82.12 117 GLN A N 1
ATOM 980 C CA . GLN A 1 117 ? -15.394 -0.153 8.935 1.00 82.12 117 GLN A CA 1
ATOM 981 C C . GLN A 1 117 ? -14.556 -0.053 10.208 1.00 82.12 117 GLN A C 1
ATOM 983 O O . GLN A 1 117 ? -13.439 0.482 10.209 1.00 82.12 117 GLN A O 1
ATOM 988 N N . ASP A 1 118 ? -15.088 -0.597 11.292 1.00 86.25 118 ASP A N 1
ATOM 989 C CA . ASP A 1 118 ? -14.341 -0.698 12.534 1.00 86.25 118 ASP A CA 1
ATOM 990 C C . ASP A 1 118 ? -13.169 -1.668 12.356 1.00 86.25 118 ASP A C 1
ATOM 992 O O . ASP A 1 118 ? -13.288 -2.749 11.772 1.00 86.25 118 ASP A O 1
ATOM 996 N N . CYS A 1 119 ? -12.003 -1.275 12.860 1.00 87.81 119 CYS A N 1
ATOM 997 C CA . CYS A 1 119 ? -10.847 -2.155 12.878 1.00 87.81 119 CYS A CA 1
ATOM 998 C C . CYS A 1 119 ? -11.106 -3.298 13.860 1.00 87.81 119 CYS A C 1
ATOM 1000 O O . CYS A 1 119 ? -11.628 -3.079 14.954 1.00 87.81 119 CYS A O 1
ATOM 1002 N N . ARG A 1 120 ? -10.606 -4.502 13.563 1.00 86.00 120 ARG A N 1
ATOM 1003 C CA . ARG A 1 120 ? -10.636 -5.628 14.520 1.00 86.00 120 ARG A CA 1
ATOM 1004 C C . ARG A 1 120 ? -9.913 -5.344 15.849 1.00 86.00 120 ARG A C 1
ATOM 1006 O O . ARG A 1 120 ? -10.088 -6.103 16.794 1.00 86.00 120 ARG A O 1
ATOM 1013 N N . CYS A 1 121 ? -9.109 -4.280 15.946 1.00 86.88 121 CYS A N 1
ATOM 1014 C CA . CYS A 1 121 ? -8.534 -3.827 17.219 1.00 86.88 121 CYS A CA 1
ATOM 1015 C C . CYS A 1 121 ? -9.514 -3.020 18.097 1.00 86.88 121 CYS A C 1
ATOM 1017 O O . CYS A 1 121 ? -9.121 -2.586 19.176 1.00 86.88 121 CYS A O 1
ATOM 1019 N N . GLY A 1 122 ? -10.739 -2.760 17.626 1.00 84.19 122 GLY A N 1
ATOM 1020 C CA . GLY A 1 122 ? -11.769 -1.985 18.327 1.00 84.19 122 GLY A CA 1
ATOM 1021 C C . GLY A 1 122 ? -11.792 -0.485 18.010 1.00 84.19 122 GLY A C 1
ATOM 1022 O O . GLY A 1 122 ? -12.547 0.249 18.639 1.00 84.19 122 GLY A O 1
ATOM 1023 N N . ALA A 1 123 ? -10.976 -0.003 17.065 1.00 85.44 123 ALA A N 1
ATOM 1024 C CA . ALA A 1 123 ? -11.023 1.395 16.635 1.00 85.44 123 ALA A CA 1
ATOM 1025 C C . ALA A 1 123 ? -12.186 1.627 15.665 1.00 85.44 123 ALA A C 1
ATOM 1027 O O . ALA A 1 123 ? -12.327 0.880 14.694 1.00 85.44 123 ALA A O 1
ATOM 1028 N N . THR A 1 124 ? -12.967 2.680 15.895 1.00 83.81 124 THR A N 1
ATOM 1029 C CA . THR A 1 124 ? -14.057 3.063 14.997 1.00 83.81 124 THR A CA 1
ATOM 1030 C C . THR A 1 124 ? -13.518 3.744 13.746 1.00 83.81 124 THR A C 1
ATOM 1032 O O . THR A 1 124 ? -12.551 4.505 13.817 1.00 83.81 124 THR A O 1
ATOM 1035 N N . ALA A 1 125 ? -14.130 3.463 12.594 1.00 82.31 125 ALA A N 1
ATOM 1036 C CA . ALA A 1 125 ? -13.769 4.066 11.308 1.00 82.31 125 ALA A CA 1
ATOM 1037 C C . ALA A 1 125 ? -12.255 4.001 10.988 1.00 82.31 125 ALA A C 1
ATOM 1039 O O . ALA A 1 125 ? -11.558 5.017 10.930 1.00 82.31 125 ALA A O 1
ATOM 1040 N N . ALA A 1 126 ? -11.741 2.792 10.748 1.00 84.44 126 ALA A N 1
ATOM 1041 C CA . ALA A 1 126 ? -10.319 2.525 10.549 1.00 84.44 126 ALA A CA 1
ATOM 1042 C C . ALA A 1 126 ? -9.735 3.241 9.316 1.00 84.44 126 ALA A C 1
ATOM 1044 O O . ALA A 1 126 ? -9.829 2.754 8.192 1.00 84.44 126 ALA A O 1
ATOM 1045 N N . THR A 1 127 ? -9.100 4.397 9.518 1.00 87.81 127 THR A N 1
ATOM 1046 C CA . THR A 1 127 ? -8.403 5.149 8.462 1.00 87.81 127 THR A CA 1
ATOM 1047 C C . THR A 1 127 ? -7.040 4.533 8.120 1.00 87.81 127 THR A C 1
ATOM 1049 O O . THR A 1 127 ? -6.495 3.714 8.858 1.00 87.81 127 THR A O 1
ATOM 1052 N N . ARG A 1 128 ? -6.412 4.971 7.018 1.00 87.19 128 ARG A N 1
ATOM 1053 C CA . ARG A 1 128 ? -5.001 4.623 6.733 1.00 87.19 128 ARG A CA 1
ATOM 1054 C C . ARG A 1 128 ? -4.074 5.038 7.873 1.00 87.19 128 ARG A C 1
ATOM 1056 O O . ARG A 1 128 ? -3.175 4.293 8.236 1.00 87.19 128 ARG A O 1
ATOM 1063 N N . GLU A 1 129 ? -4.325 6.205 8.459 1.00 86.38 129 GLU A N 1
ATOM 1064 C CA . GLU A 1 129 ? -3.567 6.718 9.600 1.00 86.38 129 GLU A CA 1
ATOM 1065 C C . GLU A 1 129 ? -3.718 5.842 10.837 1.00 86.38 129 GLU A C 1
ATOM 1067 O O . GLU A 1 129 ? -2.735 5.608 11.531 1.00 86.38 129 GLU A O 1
ATOM 1072 N N . HIS A 1 130 ? -4.901 5.276 11.075 1.00 89.69 130 HIS A N 1
ATOM 1073 C CA . HIS A 1 130 ? -5.079 4.317 12.157 1.00 89.69 130 HIS A CA 1
ATOM 1074 C C . HIS A 1 130 ? -4.112 3.129 12.028 1.00 89.69 130 HIS A C 1
ATOM 1076 O O . HIS A 1 130 ? -3.491 2.732 13.011 1.00 89.69 130 HIS A O 1
ATOM 1082 N N . TYR A 1 131 ? -3.911 2.586 10.824 1.00 89.06 131 TYR A N 1
ATOM 1083 C CA . TYR A 1 131 ? -3.059 1.408 10.645 1.00 89.06 131 TYR A CA 1
ATOM 1084 C C . TYR A 1 131 ? -1.578 1.638 10.956 1.00 89.06 131 TYR A C 1
ATOM 1086 O O . TYR A 1 131 ? -0.886 0.657 11.205 1.00 89.06 131 TYR A O 1
ATOM 1094 N N . THR A 1 132 ? -1.088 2.881 11.035 1.00 86.19 132 THR A N 1
ATOM 1095 C CA . THR A 1 132 ? 0.290 3.152 11.493 1.00 86.19 132 THR A CA 1
ATOM 1096 C C . THR A 1 132 ? 0.450 3.030 13.003 1.00 86.19 132 THR A C 1
ATOM 1098 O O . THR A 1 132 ? 1.546 2.741 13.480 1.00 86.19 132 THR A O 1
ATOM 1101 N N . THR A 1 133 ? -0.633 3.236 13.754 1.00 86.50 133 THR A N 1
ATOM 1102 C CA . THR A 1 133 ? -0.650 3.196 15.223 1.00 86.50 133 THR A CA 1
ATOM 1103 C C . THR A 1 133 ? -1.398 1.980 15.778 1.00 86.50 133 THR A C 1
ATOM 1105 O O . THR A 1 133 ? -1.282 1.683 16.969 1.00 86.50 133 THR A O 1
ATOM 1108 N N . CYS A 1 134 ? -2.100 1.233 14.919 1.00 89.94 134 CYS A N 1
ATOM 1109 C CA . CYS A 1 134 ? -2.879 0.044 15.253 1.00 89.94 134 CYS A CA 1
ATOM 1110 C C . CYS A 1 134 ? -2.042 -0.997 16.005 1.00 89.94 134 CYS A C 1
ATOM 1112 O O . CYS A 1 134 ? -1.067 -1.527 15.468 1.00 89.94 134 CYS A O 1
ATOM 1114 N N . SER A 1 135 ? -2.459 -1.336 17.229 1.00 91.19 135 SER A N 1
ATOM 1115 C CA . SER A 1 135 ? -1.761 -2.272 18.124 1.00 91.19 135 SER A CA 1
ATOM 1116 C C . SER A 1 135 ? -1.489 -3.637 17.484 1.00 91.19 135 SER A C 1
ATOM 1118 O O . SER A 1 135 ? -0.412 -4.199 17.674 1.00 91.19 135 SER A O 1
ATOM 1120 N N . LEU A 1 136 ? -2.417 -4.132 16.660 1.00 90.88 136 LEU A N 1
ATOM 1121 C CA . LEU A 1 136 ? -2.287 -5.412 15.958 1.00 90.88 136 LEU A CA 1
ATOM 1122 C C . LEU A 1 136 ? -1.227 -5.381 14.842 1.00 90.88 136 LEU A C 1
ATOM 1124 O O . LEU A 1 136 ? -0.639 -6.414 14.532 1.00 90.88 136 LEU A O 1
ATOM 1128 N N . LEU A 1 137 ? -0.930 -4.205 14.277 1.00 91.81 137 LEU A N 1
ATOM 1129 C CA . LEU A 1 137 ? 0.067 -4.029 13.213 1.00 91.81 137 LEU A CA 1
ATOM 1130 C C . LEU A 1 137 ? 1.419 -3.517 13.704 1.00 91.81 137 LEU A C 1
ATOM 1132 O O . LEU A 1 137 ? 2.393 -3.606 12.958 1.00 91.81 137 LEU A O 1
ATOM 1136 N N . GLN A 1 138 ? 1.517 -2.996 14.932 1.00 90.00 138 GLN A N 1
ATOM 1137 C CA . GLN A 1 138 ? 2.741 -2.344 15.417 1.00 90.00 138 GLN A CA 1
ATOM 1138 C C . GLN A 1 138 ? 3.991 -3.217 15.259 1.00 90.00 138 GLN A C 1
ATOM 1140 O O . GLN A 1 138 ? 5.034 -2.726 14.830 1.00 90.00 138 GLN A O 1
ATOM 1145 N N . HIS A 1 139 ? 3.903 -4.509 15.583 1.00 90.62 139 HIS A N 1
ATOM 1146 C CA . HIS A 1 139 ? 5.041 -5.419 15.453 1.00 90.62 139 HIS A CA 1
ATOM 1147 C C . HIS A 1 139 ? 5.423 -5.663 13.982 1.00 90.62 139 HIS A C 1
ATOM 1149 O O . HIS A 1 139 ? 6.604 -5.636 13.641 1.00 90.62 139 HIS A O 1
ATOM 1155 N N . LEU A 1 140 ? 4.439 -5.808 13.089 1.00 93.00 140 LEU A N 1
ATOM 1156 C CA . LEU A 1 140 ? 4.672 -6.006 11.656 1.00 93.00 140 LEU A CA 1
ATOM 1157 C C . LEU A 1 140 ? 5.276 -4.768 11.003 1.00 93.00 140 LEU A C 1
ATOM 1159 O O . LEU A 1 140 ? 6.200 -4.883 10.203 1.00 93.00 140 LEU A O 1
ATOM 1163 N N . LEU A 1 141 ? 4.807 -3.580 11.384 1.00 91.12 141 LEU A N 1
ATOM 1164 C CA . LEU A 1 141 ? 5.366 -2.318 10.911 1.00 91.12 141 LEU A CA 1
ATOM 1165 C C . LEU A 1 141 ? 6.805 -2.123 11.389 1.00 91.12 141 LEU A C 1
ATOM 1167 O O . LEU A 1 141 ? 7.651 -1.708 10.601 1.00 91.12 141 LEU A O 1
ATOM 1171 N N . LYS A 1 142 ? 7.117 -2.475 12.644 1.00 89.75 142 LYS A N 1
ATOM 1172 C CA . LYS A 1 142 ? 8.501 -2.475 13.146 1.00 89.75 142 LYS A CA 1
ATOM 1173 C C . LYS A 1 142 ? 9.387 -3.429 12.342 1.00 89.75 142 LYS A C 1
ATOM 1175 O O . LYS A 1 142 ? 10.476 -3.031 11.935 1.00 89.75 142 LYS A O 1
ATOM 1180 N N . ASN A 1 143 ? 8.907 -4.639 12.054 1.00 91.31 143 ASN A N 1
ATOM 1181 C CA . ASN A 1 143 ? 9.638 -5.617 11.242 1.00 91.31 143 ASN A CA 1
ATOM 1182 C C . ASN A 1 143 ? 9.863 -5.119 9.807 1.00 91.31 143 ASN A C 1
ATOM 1184 O O . ASN A 1 143 ? 10.974 -5.216 9.290 1.00 91.31 143 ASN A O 1
ATOM 1188 N N . LEU A 1 144 ? 8.839 -4.532 9.181 1.00 92.88 144 LEU A N 1
ATOM 1189 C CA . LEU A 1 144 ? 8.924 -3.944 7.843 1.00 92.88 144 LEU A CA 1
ATOM 1190 C C . LEU A 1 144 ? 9.958 -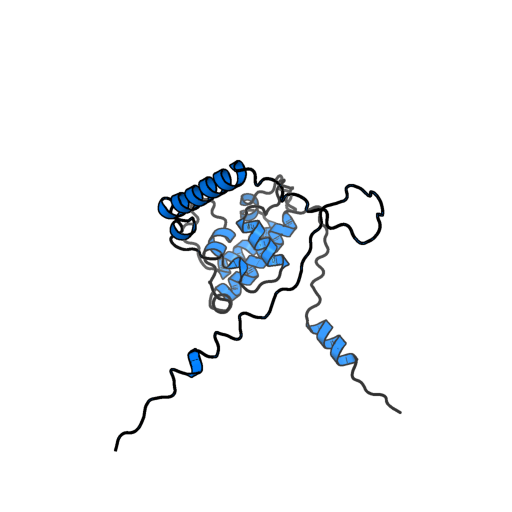2.810 7.787 1.00 92.88 144 LEU A C 1
ATOM 1192 O O . LEU A 1 144 ? 10.795 -2.773 6.885 1.00 92.88 144 LEU A O 1
ATOM 1196 N N . LEU A 1 145 ? 9.927 -1.905 8.766 1.00 90.81 145 LEU A N 1
ATOM 1197 C CA . LEU A 1 145 ? 10.887 -0.807 8.874 1.00 90.81 145 LEU A CA 1
ATOM 1198 C C . LEU A 1 145 ? 12.309 -1.318 9.132 1.00 90.81 145 LEU A C 1
ATOM 1200 O O . LEU A 1 145 ? 13.251 -0.837 8.506 1.00 90.81 145 LEU A O 1
ATOM 1204 N N . GLY A 1 146 ? 12.468 -2.327 9.992 1.00 89.56 146 GLY A N 1
ATOM 1205 C CA . GLY A 1 146 ? 13.752 -2.988 10.226 1.00 89.56 146 GLY A CA 1
ATOM 1206 C C . GLY A 1 146 ? 14.315 -3.636 8.958 1.00 89.56 146 GLY A C 1
ATOM 1207 O O . GLY A 1 146 ? 15.495 -3.471 8.657 1.00 89.56 146 GLY A O 1
ATOM 1208 N N . ALA A 1 147 ? 13.466 -4.300 8.167 1.00 90.88 147 ALA A N 1
ATOM 1209 C CA . ALA A 1 147 ? 13.857 -4.919 6.901 1.00 90.88 147 ALA A CA 1
ATOM 1210 C C . ALA A 1 147 ? 14.232 -3.889 5.821 1.00 90.88 147 ALA A C 1
ATOM 1212 O O . ALA A 1 147 ? 15.138 -4.136 5.023 1.00 90.88 147 ALA A O 1
ATOM 1213 N N . PHE A 1 148 ? 13.560 -2.733 5.789 1.00 90.44 148 PHE A N 1
ATOM 1214 C CA . PHE A 1 148 ? 13.827 -1.681 4.806 1.00 90.44 148 PHE A CA 1
ATOM 1215 C C . PHE A 1 148 ? 15.003 -0.765 5.176 1.00 90.44 148 PHE A C 1
ATOM 1217 O O . PHE A 1 148 ? 15.645 -0.176 4.293 1.00 90.44 148 PHE A O 1
ATOM 1224 N N . GLY A 1 149 ? 15.285 -0.630 6.468 1.00 85.62 149 GLY A N 1
ATOM 1225 C CA . GLY A 1 149 ? 16.245 0.319 7.012 1.00 85.62 149 GLY A CA 1
ATOM 1226 C C . GLY A 1 149 ? 15.624 1.680 7.357 1.00 85.62 149 GLY A C 1
ATOM 1227 O O . GLY A 1 149 ? 14.437 1.919 7.111 1.00 85.62 149 GLY A O 1
ATOM 1228 N N . PRO A 1 150 ? 16.426 2.589 7.938 1.00 76.00 150 PRO A N 1
ATOM 1229 C CA . PRO A 1 150 ? 15.938 3.855 8.469 1.00 76.00 150 PRO A CA 1
ATOM 1230 C C . PRO A 1 150 ? 15.283 4.699 7.372 1.00 76.00 150 PRO A C 1
ATOM 1232 O O . PRO A 1 150 ? 15.847 4.890 6.292 1.00 76.00 150 PRO A O 1
ATOM 1235 N N . ILE A 1 151 ? 14.096 5.228 7.668 1.00 71.56 151 ILE A N 1
ATOM 1236 C CA . ILE A 1 151 ? 13.419 6.225 6.837 1.00 71.56 151 ILE A CA 1
ATOM 1237 C C . ILE A 1 151 ? 13.837 7.599 7.377 1.00 71.56 151 ILE A C 1
ATOM 1239 O O . ILE A 1 151 ? 13.379 7.980 8.457 1.00 71.56 151 ILE A O 1
ATOM 1243 N N . PRO A 1 152 ? 14.742 8.331 6.698 1.00 59.00 152 PRO A N 1
ATOM 1244 C CA . PRO A 1 152 ? 15.169 9.640 7.169 1.00 59.00 152 PRO A CA 1
ATOM 1245 C C . PRO A 1 152 ? 13.979 10.600 7.158 1.00 59.00 152 PRO A C 1
ATOM 1247 O O . PRO A 1 152 ? 13.289 10.712 6.146 1.00 59.00 152 PRO A O 1
ATOM 1250 N N . ASN A 1 153 ? 13.774 11.298 8.278 1.00 54.09 153 ASN A N 1
ATOM 1251 C CA . ASN A 1 153 ? 12.740 12.315 8.462 1.00 54.09 153 ASN A CA 1
ATOM 1252 C C . ASN A 1 153 ? 11.317 11.803 8.192 1.00 54.09 153 ASN A C 1
ATOM 1254 O O . ASN A 1 153 ? 10.666 12.236 7.242 1.00 54.09 153 ASN A O 1
ATOM 1258 N N . LEU A 1 154 ? 10.792 10.951 9.080 1.00 59.78 154 LEU A N 1
ATOM 1259 C CA . LEU A 1 154 ? 9.346 10.707 9.194 1.00 59.78 154 LEU A CA 1
ATOM 1260 C C . LEU A 1 154 ? 8.645 11.959 9.777 1.00 59.78 154 LEU A C 1
ATOM 1262 O O . LEU A 1 154 ? 8.021 11.923 10.832 1.00 59.78 154 LEU A O 1
ATOM 1266 N N . VAL A 1 155 ? 8.850 13.113 9.144 1.00 48.22 155 VAL A N 1
ATOM 1267 C CA . VAL A 1 155 ? 8.293 14.404 9.540 1.00 48.22 155 VAL A CA 1
ATOM 1268 C C . VAL A 1 155 ? 7.002 14.562 8.734 1.00 48.22 155 VAL A C 1
ATOM 1270 O O . VAL A 1 155 ? 7.059 14.789 7.528 1.00 48.22 155 VAL A O 1
ATOM 1273 N N . SER A 1 156 ? 5.845 14.425 9.398 1.00 45.53 156 SER A N 1
ATOM 1274 C CA . SER A 1 156 ? 4.478 14.407 8.817 1.00 45.53 156 SER A CA 1
ATOM 1275 C C . SER A 1 156 ? 4.035 13.039 8.233 1.00 45.53 156 SER A C 1
ATOM 1277 O O . SER A 1 156 ? 4.896 12.194 7.989 1.00 45.53 156 SER A O 1
ATOM 1279 N N . PRO A 1 157 ? 2.721 12.744 8.068 1.00 52.22 157 PRO A N 1
ATOM 1280 C CA . PRO A 1 157 ? 2.125 11.404 8.187 1.00 52.22 157 PRO A CA 1
ATOM 1281 C C . PRO A 1 157 ? 2.312 10.536 6.932 1.00 52.22 157 PRO A C 1
ATOM 1283 O O . PRO A 1 157 ? 1.367 9.945 6.408 1.00 52.22 157 PRO A O 1
ATOM 1286 N N . GLN A 1 158 ? 3.530 10.447 6.400 1.00 60.34 158 GLN A N 1
ATOM 1287 C CA . GLN A 1 158 ? 3.818 9.487 5.348 1.00 60.34 158 GLN A CA 1
ATOM 1288 C C . GLN A 1 158 ? 3.740 8.082 5.930 1.00 60.34 158 GLN A C 1
ATOM 1290 O O . GLN A 1 158 ? 4.534 7.677 6.779 1.00 60.34 158 GLN A O 1
ATOM 1295 N N . GLN A 1 159 ? 2.755 7.335 5.443 1.00 77.31 159 GLN A N 1
ATOM 1296 C CA . GLN A 1 159 ? 2.592 5.928 5.749 1.00 77.31 159 GLN A CA 1
ATOM 1297 C C . GLN A 1 159 ? 3.881 5.190 5.348 1.00 77.31 159 GLN A C 1
ATOM 1299 O O . GLN A 1 159 ? 4.304 5.308 4.191 1.00 77.31 159 GLN A O 1
ATOM 1304 N N . PRO A 1 160 ? 4.494 4.392 6.241 1.00 85.69 160 PRO A N 1
ATOM 1305 C CA . PRO A 1 160 ? 5.677 3.590 5.919 1.00 85.69 160 PRO A CA 1
ATOM 1306 C C . PRO A 1 160 ? 5.519 2.781 4.626 1.00 85.69 160 PRO A C 1
ATOM 1308 O O . PRO A 1 160 ? 6.429 2.723 3.799 1.00 85.69 160 PRO A O 1
ATOM 1311 N N . ASN A 1 161 ? 4.321 2.237 4.411 1.00 90.25 161 ASN A N 1
ATOM 1312 C CA . ASN A 1 161 ? 3.971 1.470 3.220 1.00 90.25 161 ASN A CA 1
ATOM 1313 C C . ASN A 1 161 ? 4.099 2.301 1.934 1.00 90.25 161 ASN A C 1
ATOM 1315 O O . ASN A 1 161 ? 4.659 1.813 0.958 1.00 90.25 161 ASN A O 1
ATOM 1319 N N . ASP A 1 162 ? 3.644 3.559 1.921 1.00 90.19 162 ASP A N 1
ATOM 1320 C CA . ASP A 1 162 ? 3.751 4.428 0.739 1.00 90.19 162 ASP A CA 1
ATOM 1321 C C . ASP A 1 162 ? 5.202 4.766 0.425 1.00 90.19 162 ASP A C 1
ATOM 1323 O O . ASP A 1 162 ? 5.626 4.714 -0.731 1.00 90.19 162 ASP A O 1
ATOM 1327 N N . HIS A 1 163 ? 5.980 5.076 1.463 1.00 89.25 163 HIS A N 1
ATOM 1328 C CA . HIS A 1 163 ? 7.394 5.385 1.308 1.00 89.25 163 HIS A CA 1
ATOM 1329 C C . HIS A 1 163 ? 8.157 4.215 0.677 1.00 89.25 163 HIS A C 1
ATOM 1331 O O . HIS A 1 163 ? 8.941 4.405 -0.258 1.00 89.25 163 HIS A O 1
ATOM 1337 N N . ILE A 1 164 ? 7.904 3.001 1.167 1.00 92.12 164 ILE A N 1
ATOM 1338 C CA . ILE A 1 164 ? 8.528 1.783 0.656 1.00 92.12 164 ILE A CA 1
ATOM 1339 C C . ILE A 1 164 ? 8.043 1.513 -0.769 1.00 92.12 164 ILE A C 1
ATOM 1341 O O . ILE A 1 164 ? 8.862 1.335 -1.670 1.00 92.12 164 ILE A O 1
ATOM 1345 N N . LEU A 1 165 ? 6.732 1.570 -1.018 1.00 92.31 165 LEU A N 1
ATOM 1346 C CA . LEU A 1 165 ? 6.162 1.339 -2.345 1.00 92.31 165 LEU A CA 1
ATOM 1347 C C . LEU A 1 165 ? 6.720 2.293 -3.407 1.00 92.31 165 LEU A C 1
ATOM 1349 O O . LEU A 1 165 ? 6.958 1.874 -4.539 1.00 92.31 165 LEU A O 1
ATOM 1353 N N . ASN A 1 166 ? 6.957 3.556 -3.059 1.00 91.06 166 ASN A N 1
ATOM 1354 C CA . ASN A 1 166 ? 7.527 4.547 -3.973 1.00 91.06 166 ASN A CA 1
ATOM 1355 C C . ASN A 1 166 ? 8.996 4.275 -4.332 1.00 91.06 166 ASN A C 1
ATOM 1357 O O . ASN A 1 166 ? 9.511 4.841 -5.296 1.00 91.06 166 ASN A O 1
ATOM 1361 N N . ARG A 1 167 ? 9.675 3.401 -3.583 1.00 91.56 167 ARG A N 1
ATOM 1362 C CA . ARG A 1 167 ? 11.079 3.028 -3.794 1.00 91.56 167 ARG A CA 1
ATOM 1363 C C . ARG A 1 167 ? 11.250 1.637 -4.403 1.00 91.56 167 ARG A C 1
ATOM 1365 O O . ARG A 1 167 ? 12.388 1.178 -4.491 1.00 91.56 167 ARG A O 1
ATOM 1372 N N . LEU A 1 168 ? 10.157 0.990 -4.825 1.00 93.50 168 LEU A N 1
ATOM 1373 C CA . LEU A 1 168 ? 10.190 -0.352 -5.406 1.00 93.50 168 LEU A CA 1
ATOM 1374 C C . LEU A 1 168 ? 11.240 -0.473 -6.520 1.00 93.50 168 LEU A C 1
ATOM 1376 O O . LEU A 1 168 ? 11.358 0.425 -7.368 1.00 93.50 168 LEU A O 1
ATOM 1380 N N . PRO A 1 169 ? 11.980 -1.593 -6.560 1.00 93.38 169 PRO A N 1
ATOM 1381 C CA . PRO A 1 169 ? 12.860 -1.878 -7.671 1.00 93.38 169 PRO A CA 1
ATOM 1382 C C . PRO A 1 169 ? 12.020 -2.101 -8.930 1.00 93.38 169 PRO A C 1
ATOM 1384 O O . PRO A 1 169 ? 10.849 -2.474 -8.885 1.00 93.38 169 PRO A O 1
ATOM 1387 N N . ARG A 1 170 ? 12.634 -1.857 -10.084 1.00 90.88 170 ARG A N 1
ATOM 1388 C CA . ARG A 1 170 ? 11.969 -1.974 -11.392 1.00 90.88 170 ARG A CA 1
ATOM 1389 C C . ARG A 1 170 ? 12.197 -3.324 -12.061 1.00 90.88 170 ARG A C 1
ATOM 1391 O O . ARG A 1 170 ? 11.788 -3.516 -13.198 1.00 90.88 170 ARG A O 1
ATOM 1398 N N . SER A 1 171 ? 12.880 -4.236 -11.387 1.00 91.88 171 SER A N 1
ATOM 1399 C CA . SER A 1 171 ? 13.145 -5.578 -11.878 1.00 91.88 171 SER A CA 1
ATOM 1400 C C . SER A 1 171 ? 12.893 -6.583 -10.768 1.00 91.88 171 SER A C 1
ATOM 1402 O O . SER A 1 171 ? 13.100 -6.292 -9.590 1.00 91.88 171 SER A O 1
ATOM 1404 N N . GLU A 1 172 ? 12.483 -7.779 -11.168 1.00 91.50 172 GLU A N 1
ATOM 1405 C CA . GLU A 1 172 ? 12.373 -8.941 -10.288 1.00 91.50 172 GLU A CA 1
ATOM 1406 C C . GLU A 1 172 ? 13.699 -9.242 -9.584 1.00 91.50 172 GLU A C 1
ATOM 1408 O O . GLU A 1 172 ? 13.730 -9.398 -8.369 1.00 91.50 172 GLU A O 1
ATOM 1413 N N . VAL A 1 173 ? 14.814 -9.195 -10.317 1.00 93.44 173 VAL A N 1
ATOM 1414 C CA . VAL A 1 173 ? 16.159 -9.355 -9.743 1.00 93.44 173 VAL A CA 1
ATOM 1415 C C . VAL A 1 173 ? 16.421 -8.319 -8.642 1.00 93.44 173 VAL A C 1
ATOM 1417 O O . VAL A 1 173 ? 17.052 -8.612 -7.632 1.00 93.44 173 VAL A O 1
ATOM 1420 N N . GLY A 1 174 ? 15.899 -7.100 -8.791 1.00 92.69 174 GLY A N 1
ATOM 1421 C CA . GLY A 1 174 ? 16.000 -6.075 -7.757 1.00 92.69 174 GLY A CA 1
ATOM 1422 C C . GLY A 1 174 ? 15.216 -6.411 -6.485 1.00 92.69 174 GLY A C 1
ATOM 1423 O O . GLY A 1 174 ? 15.624 -5.970 -5.414 1.00 92.69 174 GLY A O 1
ATOM 1424 N N . LEU A 1 175 ? 14.138 -7.203 -6.573 1.00 92.94 175 LEU A N 1
ATOM 1425 C CA . LEU A 1 175 ? 13.406 -7.688 -5.398 1.00 92.94 175 LEU A CA 1
ATOM 1426 C C . LEU A 1 175 ? 14.184 -8.754 -4.629 1.00 92.94 175 LEU A C 1
ATOM 1428 O O . LEU A 1 175 ? 14.079 -8.821 -3.409 1.00 92.94 175 LEU A O 1
ATOM 1432 N N . THR A 1 176 ? 14.979 -9.573 -5.316 1.00 91.00 176 THR A N 1
ATOM 1433 C CA . THR A 1 176 ? 15.733 -10.666 -4.684 1.00 91.00 176 THR A CA 1
ATOM 1434 C C . THR A 1 176 ? 17.050 -10.212 -4.049 1.00 91.00 176 THR A C 1
ATOM 1436 O O . THR A 1 176 ? 17.730 -11.011 -3.405 1.00 91.00 176 THR A O 1
ATOM 1439 N N . LEU A 1 177 ? 17.432 -8.942 -4.218 1.00 92.19 177 LEU A N 1
ATOM 1440 C CA . LEU A 1 177 ? 18.727 -8.407 -3.801 1.00 92.19 177 LEU A CA 1
ATOM 1441 C C . LEU A 1 177 ? 18.632 -7.443 -2.613 1.00 92.19 177 LEU A C 1
ATOM 1443 O O . LEU A 1 177 ? 17.683 -6.671 -2.455 1.00 92.19 177 LEU A O 1
ATOM 1447 N N . GLY A 1 178 ? 19.688 -7.451 -1.794 1.00 91.62 178 GLY A N 1
ATOM 1448 C CA . GLY A 1 178 ? 19.861 -6.537 -0.667 1.00 91.62 178 GLY A CA 1
ATOM 1449 C C . GLY A 1 178 ? 18.664 -6.538 0.285 1.00 91.62 178 GLY A C 1
ATOM 1450 O O . GLY A 1 178 ? 18.096 -7.581 0.599 1.00 91.62 178 GLY A O 1
ATOM 1451 N N . LYS A 1 179 ? 18.256 -5.343 0.720 1.00 93.44 179 LYS A N 1
ATOM 1452 C CA . LYS A 1 179 ? 17.128 -5.166 1.644 1.00 93.44 179 LYS A CA 1
ATOM 1453 C C . LYS A 1 179 ? 15.774 -5.588 1.076 1.00 93.44 179 LYS A C 1
ATOM 1455 O O . LYS A 1 179 ? 14.869 -5.918 1.841 1.00 93.44 179 LYS A O 1
ATOM 1460 N N . TRP A 1 180 ? 15.613 -5.587 -0.249 1.00 94.75 180 TRP A N 1
ATOM 1461 C CA . TRP A 1 180 ? 14.334 -5.915 -0.877 1.00 94.75 180 TRP A CA 1
ATOM 1462 C C . TRP A 1 180 ? 13.946 -7.374 -0.692 1.00 94.75 180 TRP A C 1
ATOM 1464 O O . TRP A 1 180 ? 12.756 -7.646 -0.547 1.00 94.75 180 TRP A O 1
ATOM 1474 N N . ARG A 1 181 ? 14.935 -8.266 -0.552 1.00 94.38 181 ARG A N 1
ATOM 1475 C CA . ARG A 1 181 ? 14.713 -9.688 -0.271 1.00 94.38 181 ARG A CA 1
ATOM 1476 C C . ARG A 1 181 ? 13.858 -9.907 0.978 1.00 94.38 181 ARG A C 1
ATOM 1478 O O . ARG A 1 181 ? 13.011 -10.791 0.985 1.00 94.38 181 ARG A O 1
ATOM 1485 N N . SER A 1 182 ? 14.057 -9.082 2.004 1.00 94.12 182 SER A N 1
ATOM 1486 C CA . SER A 1 182 ? 13.290 -9.141 3.255 1.00 94.12 182 SER A CA 1
ATOM 1487 C C . SER A 1 182 ? 12.141 -8.130 3.283 1.00 94.12 182 SER A C 1
ATOM 1489 O O . SER A 1 182 ? 11.081 -8.411 3.832 1.00 94.12 182 SER A O 1
ATOM 1491 N N . THR A 1 183 ? 12.322 -6.955 2.670 1.00 95.38 183 THR A N 1
ATOM 1492 C CA . THR A 1 183 ? 11.301 -5.893 2.658 1.00 95.38 183 THR A CA 1
ATOM 1493 C C . THR A 1 183 ? 10.068 -6.309 1.865 1.00 95.38 183 THR A C 1
ATOM 1495 O O . THR A 1 183 ? 8.952 -6.035 2.292 1.00 95.38 183 THR A O 1
ATOM 1498 N N . TRP A 1 184 ? 10.251 -6.936 0.700 1.00 95.44 184 TRP A N 1
ATOM 1499 C CA . TRP A 1 184 ? 9.146 -7.270 -0.194 1.00 95.44 184 TRP A CA 1
ATOM 1500 C C . TRP A 1 184 ? 8.117 -8.203 0.457 1.00 95.44 184 TRP A C 1
ATOM 1502 O O . TRP A 1 184 ? 6.968 -7.779 0.581 1.00 95.44 184 TRP A O 1
ATOM 1512 N N . PRO A 1 185 ? 8.485 -9.398 0.964 1.00 95.06 185 PRO A N 1
ATOM 1513 C CA . PRO A 1 185 ? 7.523 -10.262 1.648 1.00 95.06 185 PRO A CA 1
ATOM 1514 C C . PRO A 1 185 ? 6.917 -9.599 2.895 1.00 95.06 185 PRO A C 1
ATOM 1516 O O . PRO A 1 185 ? 5.714 -9.716 3.115 1.00 95.06 185 PRO A O 1
ATOM 1519 N N . ALA A 1 186 ? 7.701 -8.837 3.669 1.00 95.12 186 ALA A N 1
ATOM 1520 C CA . ALA A 1 186 ? 7.189 -8.114 4.835 1.00 95.12 186 ALA A CA 1
ATOM 1521 C C . ALA A 1 186 ? 6.124 -7.068 4.458 1.00 95.12 186 ALA A C 1
ATOM 1523 O O . ALA A 1 186 ? 5.116 -6.929 5.149 1.00 95.12 186 ALA A O 1
ATOM 1524 N N . LEU A 1 187 ? 6.319 -6.351 3.348 1.00 95.62 187 LEU A N 1
ATOM 1525 C CA . LEU A 1 187 ? 5.370 -5.357 2.849 1.00 95.62 187 LEU A CA 1
ATOM 1526 C C . LEU A 1 187 ? 4.060 -6.012 2.407 1.00 95.62 187 LEU A C 1
ATOM 1528 O O . LEU A 1 187 ? 2.985 -5.520 2.748 1.00 95.62 187 LEU A O 1
ATOM 1532 N N . LEU A 1 188 ? 4.148 -7.115 1.659 1.00 95.44 188 LEU A N 1
ATOM 1533 C CA . LEU A 1 188 ? 2.971 -7.868 1.223 1.00 95.44 188 LEU A CA 1
ATOM 1534 C C . LEU A 1 188 ? 2.180 -8.394 2.421 1.00 95.44 188 LEU A C 1
ATOM 1536 O O . LEU A 1 188 ? 0.960 -8.254 2.456 1.00 95.44 188 LEU A O 1
ATOM 1540 N N . TYR A 1 189 ? 2.882 -8.914 3.429 1.00 95.19 189 TYR A N 1
ATOM 1541 C CA . TYR A 1 189 ? 2.273 -9.402 4.659 1.00 95.19 189 TYR A CA 1
ATOM 1542 C C . TYR A 1 189 ? 1.547 -8.287 5.425 1.00 95.19 189 TYR A C 1
ATOM 1544 O O . TYR A 1 189 ? 0.385 -8.447 5.791 1.00 95.19 189 TYR A O 1
ATOM 1552 N N . VAL A 1 190 ? 2.179 -7.117 5.593 1.00 94.81 190 VAL A N 1
ATOM 1553 C CA . VAL A 1 190 ? 1.538 -5.945 6.218 1.00 94.81 190 VAL A CA 1
ATOM 1554 C C . VAL A 1 190 ? 0.272 -5.531 5.466 1.00 94.81 190 VAL A C 1
ATOM 1556 O O . VAL A 1 190 ? -0.755 -5.285 6.095 1.00 94.81 190 VAL A O 1
ATOM 1559 N N . LEU A 1 191 ? 0.310 -5.466 4.132 1.00 94.38 191 LEU A N 1
ATOM 1560 C CA . LEU A 1 191 ? -0.865 -5.104 3.332 1.00 94.38 191 LEU A CA 1
ATOM 1561 C C . LEU A 1 191 ? -1.974 -6.160 3.406 1.00 94.38 191 LEU A C 1
ATOM 1563 O O . LEU A 1 191 ? -3.150 -5.800 3.419 1.00 94.38 191 LEU A O 1
ATOM 1567 N N . GLY A 1 192 ? -1.615 -7.444 3.474 1.00 93.62 192 GLY A N 1
ATOM 1568 C CA . GLY A 1 192 ? -2.561 -8.535 3.704 1.00 93.62 192 GLY A CA 1
ATOM 1569 C C . GLY A 1 192 ? -3.240 -8.443 5.070 1.00 93.62 192 GLY A C 1
ATOM 1570 O O . GLY A 1 192 ? -4.453 -8.625 5.164 1.00 93.62 192 GLY A O 1
ATOM 1571 N N . GLU A 1 193 ? -2.489 -8.084 6.110 1.00 93.06 193 GLU A N 1
ATOM 1572 C CA . GLU A 1 193 ? -3.048 -7.888 7.446 1.00 93.06 193 GLU A CA 1
ATOM 1573 C C . GLU A 1 193 ? -3.920 -6.637 7.538 1.00 93.06 193 GLU A C 1
ATOM 1575 O O . GLU A 1 193 ? -4.990 -6.697 8.137 1.00 93.06 193 GLU A O 1
ATOM 1580 N N . ILE A 1 194 ? -3.543 -5.531 6.891 1.00 92.31 194 ILE A N 1
ATOM 1581 C CA . ILE A 1 194 ? -4.421 -4.355 6.777 1.00 92.31 194 ILE A CA 1
ATOM 1582 C C . ILE A 1 194 ? -5.745 -4.755 6.122 1.00 92.31 194 ILE A C 1
ATOM 1584 O O . ILE A 1 194 ? -6.803 -4.485 6.681 1.00 92.31 194 ILE A O 1
ATOM 1588 N N . ASP A 1 195 ? -5.690 -5.456 4.989 1.00 91.12 195 ASP A N 1
ATOM 1589 C CA . ASP A 1 195 ? -6.865 -5.971 4.280 1.00 91.12 195 ASP A CA 1
ATOM 1590 C C . ASP A 1 195 ? -7.743 -6.846 5.190 1.00 91.12 195 ASP A C 1
ATOM 1592 O O . ASP A 1 195 ? -8.950 -6.631 5.277 1.00 91.12 195 ASP A O 1
ATOM 1596 N N . ARG A 1 196 ? -7.155 -7.760 5.968 1.00 89.69 196 ARG A N 1
ATOM 1597 C CA . ARG A 1 196 ? -7.891 -8.587 6.940 1.00 89.69 196 ARG A CA 1
ATOM 1598 C C . ARG A 1 196 ? -8.525 -7.764 8.070 1.00 89.69 196 ARG A C 1
ATOM 1600 O O . ARG A 1 196 ? -9.637 -8.062 8.513 1.00 89.69 196 ARG A O 1
ATOM 1607 N N . LEU A 1 197 ? -7.821 -6.751 8.568 1.00 89.44 197 LEU A N 1
ATOM 1608 C CA . LEU A 1 197 ? -8.284 -5.892 9.658 1.00 89.44 197 LEU A CA 1
ATOM 1609 C C . LEU A 1 197 ? -9.369 -4.904 9.216 1.00 89.44 197 LEU A C 1
ATOM 1611 O O . LEU A 1 197 ? -10.181 -4.516 10.052 1.00 89.44 197 LEU A O 1
ATOM 1615 N N . SER A 1 198 ? -9.385 -4.505 7.941 1.00 85.81 198 SER A N 1
ATOM 1616 C CA . SER A 1 198 ? -10.407 -3.623 7.354 1.00 85.81 198 SER A CA 1
ATOM 1617 C C . SER A 1 198 ? -11.744 -4.318 7.094 1.00 85.81 198 SER A C 1
ATOM 1619 O O . SER A 1 198 ? -12.746 -3.635 6.909 1.00 85.81 198 SER A O 1
ATOM 1621 N N . HIS A 1 199 ? -11.773 -5.653 7.072 1.00 82.50 199 HIS A N 1
ATOM 1622 C CA . HIS A 1 199 ? -12.983 -6.435 6.814 1.00 82.50 199 HIS A CA 1
ATOM 1623 C C . HIS A 1 199 ? -13.280 -7.363 8.008 1.00 82.50 199 HIS A C 1
ATOM 1625 O O . HIS A 1 199 ? -12.938 -8.551 7.993 1.00 82.50 199 HIS A O 1
ATOM 1631 N N . PRO A 1 200 ? -13.877 -6.841 9.097 1.00 69.69 200 PRO A N 1
ATOM 1632 C CA . PRO A 1 200 ? -14.209 -7.643 10.276 1.00 69.69 200 PRO A CA 1
ATOM 1633 C C . PRO A 1 200 ? -15.308 -8.683 10.003 1.00 69.69 200 PRO A C 1
ATOM 1635 O O . PRO A 1 200 ? -15.261 -9.761 10.589 1.00 69.69 200 PRO A O 1
ATOM 1638 N N . ALA A 1 201 ? -16.244 -8.384 9.094 1.00 65.81 201 ALA A N 1
ATOM 1639 C CA . ALA A 1 201 ? -17.371 -9.253 8.735 1.00 65.81 201 ALA A CA 1
ATOM 1640 C C . ALA A 1 201 ? -17.010 -10.363 7.730 1.00 65.81 201 ALA A C 1
ATOM 1642 O O . ALA A 1 201 ? -17.691 -11.384 7.661 1.00 65.81 201 ALA A O 1
ATOM 1643 N N . ASP A 1 202 ? -15.930 -10.181 6.971 1.00 64.38 202 ASP A N 1
ATOM 1644 C CA . ASP A 1 202 ? -15.476 -11.149 5.980 1.00 64.38 202 ASP A CA 1
ATOM 1645 C C . ASP A 1 202 ? -14.608 -12.217 6.655 1.00 64.38 202 ASP A C 1
ATOM 1647 O O . ASP A 1 202 ? -13.378 -12.138 6.721 1.00 64.38 202 ASP A O 1
ATOM 1651 N N . THR A 1 203 ? -15.259 -13.250 7.177 1.00 53.31 203 THR A N 1
ATOM 1652 C CA . THR A 1 203 ? -14.620 -14.482 7.655 1.00 53.31 203 THR A CA 1
ATOM 1653 C C . THR A 1 203 ? -14.290 -15.403 6.473 1.00 53.31 203 THR A C 1
ATOM 1655 O O . THR A 1 203 ? -14.654 -16.575 6.463 1.00 53.31 203 THR A O 1
ATOM 1658 N N . TYR A 1 204 ? -13.622 -14.901 5.430 1.00 51.19 204 TYR A N 1
ATOM 1659 C CA . TYR A 1 204 ? -13.072 -15.801 4.415 1.00 51.19 204 TYR A CA 1
ATOM 1660 C C . TYR A 1 204 ? -11.895 -16.544 5.045 1.00 51.19 204 TYR A C 1
ATOM 1662 O O . TYR A 1 204 ? -10.839 -15.955 5.292 1.00 51.19 204 TYR A O 1
ATOM 1670 N N . ASN A 1 205 ? -12.093 -17.834 5.327 1.00 45.12 205 ASN A N 1
ATOM 1671 C CA . ASN A 1 205 ? -11.012 -18.759 5.643 1.00 45.12 205 ASN A CA 1
ATOM 1672 C C . ASN A 1 205 ? -9.937 -18.609 4.563 1.00 45.12 205 ASN A C 1
ATOM 1674 O O . ASN A 1 205 ? -10.181 -18.866 3.384 1.00 45.12 205 ASN A O 1
ATOM 1678 N N . TYR A 1 206 ? -8.759 -18.140 4.969 1.00 48.53 206 TYR A N 1
ATOM 1679 C CA . TYR A 1 206 ? -7.557 -18.194 4.157 1.00 48.53 206 TYR A CA 1
ATOM 1680 C C . TYR A 1 206 ? -7.194 -19.669 4.012 1.00 48.53 206 TYR A C 1
ATOM 1682 O O . TYR A 1 206 ? -6.426 -20.206 4.798 1.00 48.53 206 TYR A O 1
ATOM 1690 N N . VAL A 1 207 ? -7.799 -20.341 3.039 1.00 44.62 207 VAL A N 1
ATOM 1691 C CA . VAL A 1 207 ? -7.226 -21.574 2.519 1.00 44.62 207 VAL A CA 1
ATOM 1692 C C . VAL A 1 207 ? -5.978 -21.109 1.779 1.00 44.62 207 VAL A C 1
ATOM 1694 O O . VAL A 1 207 ? -6.083 -20.448 0.743 1.00 44.62 207 VAL A O 1
ATOM 1697 N N . GLU A 1 208 ? -4.809 -21.318 2.388 1.00 46.25 208 GLU A N 1
ATOM 1698 C CA . GLU A 1 208 ? -3.553 -21.354 1.645 1.00 46.25 208 GLU A CA 1
ATOM 1699 C C . GLU A 1 208 ? -3.806 -22.236 0.428 1.00 46.25 208 GLU A C 1
ATOM 1701 O O . GLU A 1 208 ? -4.237 -23.379 0.563 1.00 46.25 208 GLU A O 1
ATOM 1706 N N . GLU A 1 209 ? -3.640 -21.667 -0.763 1.00 49.06 209 GLU A N 1
ATOM 1707 C CA . GLU A 1 209 ? -3.556 -22.454 -1.986 1.00 49.06 209 GLU A CA 1
ATOM 1708 C C . GLU A 1 209 ? -2.545 -23.568 -1.689 1.00 49.06 209 GLU A C 1
ATOM 1710 O O . GLU A 1 209 ? -1.418 -23.226 -1.310 1.00 49.06 209 GLU A O 1
ATOM 1715 N N . PRO A 1 210 ? -2.955 -24.854 -1.703 1.00 42.94 210 PRO A N 1
ATOM 1716 C CA . PRO A 1 210 ? -2.112 -25.914 -1.185 1.00 42.94 210 PRO A CA 1
ATOM 1717 C C . PRO A 1 210 ? -0.793 -25.830 -1.928 1.00 42.94 210 PRO A C 1
ATOM 1719 O O . PRO A 1 210 ? -0.762 -25.778 -3.164 1.00 42.94 210 PRO A O 1
ATOM 1722 N N . ALA A 1 211 ? 0.275 -25.687 -1.140 1.00 48.56 211 ALA A N 1
ATOM 1723 C CA . ALA A 1 211 ? 1.624 -25.529 -1.631 1.00 48.56 211 ALA A CA 1
ATOM 1724 C C . ALA A 1 211 ? 1.846 -26.549 -2.746 1.00 48.56 211 ALA A C 1
ATOM 1726 O O . ALA A 1 211 ? 1.461 -27.710 -2.625 1.00 48.56 211 ALA A O 1
ATOM 1727 N N . LEU A 1 212 ? 2.464 -26.096 -3.833 1.00 55.94 212 LEU A N 1
ATOM 1728 C CA . LEU A 1 212 ? 2.801 -26.853 -5.041 1.00 55.94 212 LEU A CA 1
ATOM 1729 C C . LEU A 1 212 ? 3.341 -28.283 -4.766 1.00 55.94 212 LEU A C 1
ATOM 1731 O O . LEU A 1 212 ? 3.264 -29.150 -5.634 1.00 55.94 212 LEU A O 1
ATOM 1735 N N . GLU A 1 213 ? 3.848 -28.541 -3.558 1.00 55.97 213 GLU A N 1
ATOM 1736 C CA . GLU A 1 213 ? 4.222 -29.849 -3.012 1.00 55.97 213 GLU A CA 1
ATOM 1737 C C . GLU A 1 213 ? 3.089 -30.889 -2.947 1.00 55.97 213 GLU A C 1
ATOM 1739 O O . GLU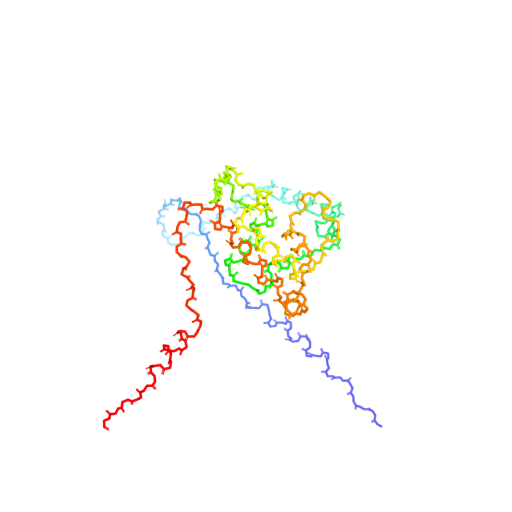 A 1 213 ? 3.343 -32.033 -3.315 1.00 55.97 213 GLU A O 1
ATOM 1744 N N . GLU A 1 214 ? 1.850 -30.548 -2.572 1.00 58.41 214 GLU A N 1
ATOM 1745 C CA . GLU A 1 214 ? 0.742 -31.528 -2.546 1.00 58.41 214 GLU A CA 1
ATOM 1746 C C . GLU A 1 214 ? 0.325 -31.953 -3.962 1.00 58.41 214 GLU A C 1
ATOM 1748 O O . GLU A 1 214 ? 0.081 -33.132 -4.223 1.00 58.41 214 GLU A O 1
ATOM 1753 N N . ALA A 1 215 ? 0.325 -31.016 -4.915 1.00 58.75 215 ALA A N 1
ATOM 1754 C CA . ALA A 1 215 ? 0.054 -31.319 -6.320 1.00 58.75 215 ALA A CA 1
ATOM 1755 C C . ALA A 1 215 ? 1.163 -32.186 -6.951 1.00 58.75 215 ALA A C 1
ATOM 1757 O O . ALA A 1 215 ? 0.879 -33.054 -7.779 1.00 58.75 215 ALA A O 1
ATOM 1758 N N . LEU A 1 216 ? 2.419 -31.995 -6.533 1.00 59.84 216 LEU A N 1
ATOM 1759 C CA . LEU A 1 216 ? 3.547 -32.835 -6.946 1.00 59.84 216 LEU A CA 1
ATOM 1760 C C . LEU A 1 216 ? 3.490 -34.239 -6.316 1.00 59.84 216 LEU A C 1
ATOM 1762 O O . LEU A 1 216 ? 3.791 -35.212 -7.004 1.00 59.84 216 LEU A O 1
ATOM 1766 N N . GLN A 1 217 ? 3.051 -34.370 -5.059 1.00 59.25 217 GLN A N 1
ATOM 1767 C CA . GLN A 1 217 ? 2.873 -35.667 -4.383 1.00 59.25 217 GLN A CA 1
ATOM 1768 C C . GLN A 1 217 ? 1.678 -36.473 -4.927 1.00 59.25 217 GLN A C 1
ATOM 1770 O O . GLN A 1 217 ? 1.738 -37.702 -5.031 1.00 59.25 217 GLN A O 1
ATOM 1775 N N . ALA A 1 218 ? 0.604 -35.797 -5.344 1.00 60.88 218 ALA A N 1
ATOM 1776 C CA . ALA A 1 218 ? -0.522 -36.439 -6.022 1.00 60.88 218 ALA A CA 1
ATOM 1777 C C . ALA A 1 218 ? -0.136 -36.957 -7.421 1.00 60.88 218 ALA A C 1
ATOM 1779 O O . ALA A 1 218 ? -0.593 -38.022 -7.836 1.00 60.88 218 ALA A O 1
ATOM 1780 N N . ALA A 1 219 ? 0.746 -36.248 -8.134 1.00 57.31 219 ALA A N 1
ATOM 1781 C CA . ALA A 1 219 ? 1.213 -36.654 -9.459 1.00 57.31 219 ALA A CA 1
ATOM 1782 C C . ALA A 1 219 ? 2.173 -37.859 -9.421 1.00 57.31 219 ALA A C 1
ATOM 1784 O O . ALA A 1 219 ? 2.150 -38.686 -10.331 1.00 57.31 219 ALA A O 1
ATOM 1785 N N . THR A 1 220 ? 2.984 -38.002 -8.368 1.00 58.75 220 THR A N 1
ATOM 1786 C CA . THR A 1 220 ? 3.914 -39.137 -8.213 1.00 58.75 220 THR A CA 1
ATOM 1787 C C . THR A 1 220 ? 3.238 -40.425 -7.738 1.00 58.75 220 THR A C 1
ATOM 1789 O O . THR A 1 220 ? 3.785 -41.507 -7.939 1.00 58.75 220 THR A O 1
ATOM 1792 N N . SER A 1 221 ? 2.027 -40.340 -7.179 1.00 53.09 221 SER A N 1
ATOM 1793 C CA . SER A 1 221 ? 1.277 -41.505 -6.682 1.00 53.09 221 SER A CA 1
ATOM 1794 C C . SER A 1 221 ? 0.484 -42.254 -7.769 1.00 53.09 221 SER A C 1
ATOM 1796 O O . SER A 1 221 ? -0.009 -43.350 -7.521 1.00 53.09 221 SER A O 1
ATOM 1798 N N . ILE A 1 222 ? 0.366 -41.699 -8.984 1.00 56.56 222 ILE A N 1
ATOM 1799 C CA . ILE A 1 222 ? -0.415 -42.289 -10.093 1.00 56.56 222 ILE A CA 1
ATOM 1800 C C . ILE A 1 222 ? 0.442 -43.208 -10.991 1.00 56.56 222 ILE A C 1
ATOM 1802 O O . ILE A 1 222 ? -0.089 -43.985 -11.782 1.00 56.56 222 ILE A O 1
ATOM 1806 N N . THR A 1 223 ? 1.769 -43.210 -10.840 1.00 49.53 223 THR A N 1
ATOM 1807 C CA . THR A 1 223 ? 2.673 -44.090 -11.599 1.00 49.53 223 THR A CA 1
ATOM 1808 C C . THR A 1 223 ? 3.217 -45.226 -10.734 1.00 49.53 223 THR A C 1
ATOM 1810 O O . THR A 1 223 ? 4.405 -45.266 -10.430 1.00 49.53 223 THR A O 1
ATOM 1813 N N . SER A 1 224 ? 2.359 -46.170 -10.351 1.00 46.66 224 SER A N 1
ATOM 1814 C CA . SER A 1 224 ? 2.802 -47.516 -9.966 1.00 46.66 224 SER A CA 1
ATOM 1815 C C . SER A 1 224 ? 2.171 -48.517 -10.937 1.00 46.66 224 SER A C 1
ATOM 1817 O O . SER A 1 224 ? 0.942 -48.630 -10.960 1.00 46.66 224 SER A O 1
ATOM 1819 N N . PRO A 1 225 ? 2.949 -49.182 -11.811 1.00 52.97 225 PRO A N 1
ATOM 1820 C CA . PRO A 1 225 ? 2.391 -50.125 -12.762 1.00 52.97 225 PRO A CA 1
ATOM 1821 C C . PRO A 1 225 ? 2.006 -51.429 -12.056 1.00 52.97 225 PRO A C 1
ATOM 1823 O O . PRO A 1 225 ? 2.747 -51.961 -11.234 1.00 52.97 225 PRO A O 1
ATOM 1826 N N . PHE A 1 226 ? 0.817 -51.902 -12.425 1.00 44.66 226 PHE A N 1
ATOM 1827 C CA . PHE A 1 226 ? 0.280 -53.255 -12.291 1.00 44.66 226 PHE A CA 1
ATOM 1828 C C . PHE A 1 226 ? 1.317 -54.348 -11.976 1.00 44.66 226 PHE A C 1
ATOM 1830 O O . PHE A 1 226 ? 2.175 -54.656 -12.801 1.00 44.66 226 PHE A O 1
ATOM 1837 N N . ASN A 1 227 ? 1.144 -54.990 -10.819 1.00 41.06 227 ASN A N 1
ATOM 1838 C CA . ASN A 1 227 ? 1.680 -56.317 -10.524 1.00 41.06 227 ASN A CA 1
ATOM 1839 C C . ASN A 1 227 ? 0.640 -57.360 -10.980 1.00 41.06 227 ASN A C 1
ATOM 1841 O O . ASN A 1 227 ? -0.482 -57.354 -10.466 1.00 41.06 227 ASN A O 1
ATOM 1845 N N . ILE A 1 228 ? 1.011 -58.230 -11.924 1.00 47.19 228 ILE A N 1
ATOM 1846 C CA . ILE A 1 228 ? 0.413 -59.559 -12.149 1.00 47.19 228 ILE A CA 1
ATOM 1847 C C . ILE A 1 228 ? 1.563 -60.558 -12.112 1.00 47.19 228 ILE A C 1
ATOM 1849 O O . ILE A 1 228 ? 2.571 -60.285 -12.802 1.00 47.19 228 ILE A O 1
#